Protein AF-A0A1I8IUK4-F1 (afdb_monomer_lite)

InterPro domains:
  IPR024864 Nucleoporin Nup54/Nup57/Nup44 [PTHR13000] (3-295)
  IPR025712 Nucleoporin Nup54, alpha-helical domain [PF13874] (240-295)

pLDDT: mean 78.29, std 21.34, range [24.78, 95.5]

Foldseek 3Di:
DDPDDFDDDDDDDDPDDDDDDDDDDDDDDDDDDDDDDDDPDDDDPVVVVVLLVVCLVCLQPFQVPDPDCVRVVLNVVSLVCLLLQADWGHHPSGIHGGHLLHLNHVQKAKDKDFFQPDAQQVQKKKFKAQAALVPDDQVLVQVLVCVLVVVDPQKGKDWDDWAGLDRRIIITIIWIWGQDPVRDIGTHGLVVVLVSCPPPVNVVSCCVRGVTPDMGRSHGDDPVVLVVDLVDDRRNDDPVNSVVCCVPPPDNVTIDIDMQTHVVSVVSVVVSVVSVVVVVVVVVVVVVVVVVVVVVVVVD

Sequence (300 aa):
FGFGKPAGAAVSSAASFGAGFGAAGKFTLGAFGQTAAAPAGVATSAAASAASSVAFFASLTQPALFPDERDSVLARWNQLQAQWGAGKGFCSQGPVEYQPGNPFCRLKSVCYNALPAAKDEDGLVGLTVTKAATEIAETGVKDALFRLLGNKPNLTPHIEEIRALGEKLCQLVVYIREQLPTGGARRILSTELAAYLSQPMNKQQLSTQLQVTAVQALTRPSRDQLTQYLDRPAAGVPLMVWQQARRENPDPESLLPVPLVGLEQAQARMSAQRAQCQAQQRLLGTLAARCERLRVEQAA

Structure (mmCIF, N/CA/C/O backbone):
data_AF-A0A1I8IUK4-F1
#
_entry.id   AF-A0A1I8IUK4-F1
#
loop_
_atom_site.group_PDB
_atom_site.id
_atom_site.type_symbol
_atom_site.label_atom_id
_atom_site.label_alt_id
_atom_site.label_comp_id
_atom_site.label_asym_id
_atom_site.label_entity_id
_atom_site.label_seq_id
_atom_site.pdbx_PDB_ins_code
_atom_site.Cartn_x
_atom_site.Cartn_y
_atom_site.Cartn_z
_atom_site.occupancy
_atom_site.B_iso_or_equiv
_atom_site.auth_seq_id
_atom_site.auth_comp_id
_atom_site.auth_asym_id
_atom_site.auth_atom_id
_atom_site.pdbx_PDB_model_num
ATOM 1 N N . PHE A 1 1 ? -2.918 -2.139 3.835 1.00 36.66 1 PHE A N 1
ATOM 2 C CA . PHE A 1 1 ? -2.761 -2.721 2.489 1.00 36.66 1 PHE A CA 1
ATOM 3 C C . PHE A 1 1 ? -3.762 -2.070 1.554 1.00 36.66 1 PHE A C 1
ATOM 5 O O . PHE A 1 1 ? -4.941 -2.385 1.627 1.00 36.66 1 PHE A O 1
ATOM 12 N N . GLY A 1 2 ? -3.302 -1.106 0.754 1.00 28.22 2 GLY A N 1
ATOM 13 C CA . GLY A 1 2 ? -4.111 -0.506 -0.302 1.00 28.22 2 GLY A CA 1
ATOM 14 C C . GLY A 1 2 ? -4.208 -1.468 -1.480 1.00 28.22 2 GLY A C 1
ATOM 15 O O . GLY A 1 2 ? -3.173 -1.961 -1.930 1.00 28.22 2 GLY A O 1
ATOM 16 N N . PHE A 1 3 ? -5.414 -1.752 -1.974 1.00 33.66 3 PHE A N 1
ATOM 17 C CA . PHE A 1 3 ? -5.556 -2.401 -3.280 1.00 33.66 3 PHE A CA 1
ATOM 18 C C . PHE A 1 3 ? -4.924 -1.472 -4.323 1.00 33.66 3 PHE A C 1
ATOM 20 O O . PHE A 1 3 ? -5.351 -0.331 -4.499 1.00 33.66 3 PHE A O 1
ATOM 27 N N . GLY A 1 4 ? -3.839 -1.937 -4.942 1.00 30.12 4 GLY A N 1
ATOM 28 C CA . GLY A 1 4 ? -3.063 -1.163 -5.899 1.00 30.12 4 GLY A CA 1
ATOM 29 C C . GLY A 1 4 ? -3.940 -0.684 -7.051 1.00 30.12 4 GLY A C 1
ATOM 30 O O . GLY A 1 4 ? -4.591 -1.478 -7.727 1.00 30.12 4 GLY A O 1
ATOM 31 N N . LYS A 1 5 ? -3.934 0.631 -7.281 1.00 31.41 5 LYS A N 1
ATOM 32 C CA . LYS A 1 5 ? -4.385 1.225 -8.539 1.00 31.41 5 LYS A CA 1
ATOM 33 C C . LYS A 1 5 ? -3.598 0.579 -9.689 1.00 31.41 5 LYS A C 1
ATOM 35 O O . LYS A 1 5 ? -2.368 0.578 -9.619 1.00 31.41 5 LYS A O 1
ATOM 40 N N . PRO A 1 6 ? -4.245 0.093 -10.760 1.00 31.16 6 PRO A N 1
ATOM 41 C CA . PRO A 1 6 ? -3.530 -0.177 -11.995 1.00 31.16 6 PRO A CA 1
ATOM 42 C C . PRO A 1 6 ? -3.035 1.157 -12.566 1.00 31.16 6 PRO A C 1
ATOM 44 O O . PRO A 1 6 ? -3.781 2.138 -12.621 1.00 31.16 6 PRO A O 1
ATOM 47 N N . ALA A 1 7 ? -1.762 1.201 -12.957 1.00 29.42 7 ALA A N 1
ATOM 48 C CA . ALA A 1 7 ? -1.201 2.306 -13.717 1.00 29.42 7 ALA A CA 1
ATOM 49 C C . ALA A 1 7 ? -2.014 2.466 -15.012 1.00 29.42 7 ALA A C 1
ATOM 51 O O . ALA A 1 7 ? -2.076 1.557 -15.840 1.00 29.42 7 ALA A O 1
ATOM 52 N N . GLY A 1 8 ? -2.708 3.597 -15.135 1.00 27.08 8 GLY A N 1
ATOM 53 C CA . GLY A 1 8 ? -3.539 3.911 -16.285 1.00 27.08 8 GLY A CA 1
ATOM 54 C C . GLY A 1 8 ? -2.679 4.261 -17.491 1.00 27.08 8 GLY A C 1
ATOM 55 O O . GLY A 1 8 ? -2.164 5.371 -17.578 1.00 27.08 8 GLY A O 1
ATOM 56 N N . ALA A 1 9 ? -2.586 3.331 -18.437 1.00 26.50 9 ALA A N 1
ATOM 57 C CA . ALA A 1 9 ? -2.525 3.682 -19.846 1.00 26.50 9 ALA A CA 1
ATOM 58 C C . ALA A 1 9 ? -3.939 4.112 -20.264 1.00 26.50 9 ALA A C 1
ATOM 60 O O . ALA A 1 9 ? -4.903 3.365 -20.084 1.00 26.50 9 ALA A O 1
ATOM 61 N N . ALA A 1 10 ? -4.073 5.337 -20.765 1.00 25.92 10 ALA A N 1
ATOM 62 C CA . ALA A 1 10 ? -5.324 5.829 -21.314 1.00 25.92 10 ALA A CA 1
ATOM 63 C C . ALA A 1 10 ? -5.650 5.052 -22.598 1.00 25.92 10 ALA A C 1
ATOM 65 O O . ALA A 1 10 ? -5.000 5.239 -23.623 1.00 25.92 10 ALA A O 1
ATOM 66 N N . VAL A 1 11 ? -6.664 4.189 -22.538 1.00 27.47 11 VAL A N 1
ATOM 67 C CA . VAL A 1 11 ? -7.362 3.693 -23.725 1.00 27.47 11 VAL A CA 1
ATOM 68 C C . VAL A 1 11 ? -8.823 4.079 -23.573 1.00 27.47 11 VAL A C 1
ATOM 70 O O . VAL A 1 11 ? -9.565 3.531 -22.760 1.00 27.47 11 VAL A O 1
ATOM 73 N N . SER A 1 12 ? -9.211 5.082 -24.347 1.00 28.64 12 SER A N 1
ATOM 74 C CA . SER A 1 12 ? -10.578 5.535 -24.536 1.00 28.64 12 SER A CA 1
ATOM 75 C C . SER A 1 12 ? -11.390 4.402 -25.167 1.00 28.64 12 SER A C 1
ATOM 77 O O . SER A 1 12 ? -11.222 4.083 -26.338 1.00 28.64 12 SER A O 1
ATOM 79 N N . SER A 1 13 ? -12.283 3.789 -24.398 1.00 27.09 13 SER A N 1
ATOM 80 C CA . SER A 1 13 ? -13.423 3.041 -24.938 1.00 27.09 13 SER A CA 1
ATOM 81 C C . SER A 1 13 ? -14.593 3.183 -23.970 1.00 27.09 13 SER A C 1
ATOM 83 O O . SER A 1 13 ? -14.830 2.370 -23.082 1.00 27.09 13 SER A O 1
ATOM 85 N N . ALA A 1 14 ? -15.295 4.306 -24.105 1.00 27.08 14 ALA A N 1
ATOM 86 C CA . ALA A 1 14 ? -16.579 4.509 -23.463 1.00 27.08 14 ALA A CA 1
ATOM 87 C C . ALA A 1 14 ? -17.627 3.670 -24.207 1.00 27.08 14 ALA A C 1
ATOM 89 O O . ALA A 1 14 ? -18.103 4.062 -25.267 1.00 27.08 14 ALA A O 1
ATOM 90 N N . ALA A 1 15 ? -17.984 2.521 -23.641 1.00 27.89 15 ALA A N 1
ATOM 91 C CA . ALA A 1 15 ? -19.282 1.902 -23.867 1.00 27.89 15 ALA A CA 1
ATOM 92 C C . ALA A 1 15 ? -20.127 2.179 -22.617 1.00 27.89 15 ALA A C 1
ATOM 94 O O . ALA A 1 15 ? -20.094 1.431 -21.644 1.00 27.89 15 ALA A O 1
ATOM 95 N N . SER A 1 16 ? -20.817 3.321 -22.625 1.00 27.36 16 SER A N 1
ATOM 96 C CA . SER A 1 16 ? -21.858 3.635 -21.647 1.00 27.36 16 SER A CA 1
ATOM 97 C C . SER A 1 16 ? -23.171 3.059 -22.163 1.00 27.36 16 SER A C 1
ATOM 99 O O . SER A 1 16 ? -23.648 3.447 -23.229 1.00 27.36 16 SER A O 1
ATOM 101 N N . PHE A 1 17 ? -23.726 2.101 -21.427 1.00 27.72 17 PHE A N 1
ATOM 102 C CA . PHE A 1 17 ? -25.051 1.544 -21.659 1.00 27.72 17 PHE A CA 1
ATOM 103 C C . PHE A 1 17 ? -26.036 2.221 -20.700 1.00 27.72 17 PHE A C 1
ATOM 105 O O . PHE A 1 17 ? -25.859 2.122 -19.488 1.00 27.72 17 PHE A O 1
ATOM 112 N N . GLY A 1 18 ? -27.080 2.865 -21.235 1.00 27.20 18 GLY A N 1
ATOM 113 C CA . GLY A 1 18 ? -28.318 3.110 -20.487 1.00 27.20 18 GLY A CA 1
ATOM 114 C C . GLY A 1 18 ? -28.930 4.514 -20.574 1.00 27.20 18 GLY A C 1
ATOM 115 O O . GLY A 1 18 ? -28.458 5.436 -19.925 1.00 27.20 18 GLY A O 1
ATOM 116 N N . ALA A 1 19 ? -30.081 4.562 -21.258 1.00 27.86 19 ALA A N 1
ATOM 117 C CA . ALA A 1 19 ? -31.241 5.449 -21.075 1.00 27.86 19 ALA A CA 1
ATOM 118 C C . ALA A 1 19 ? -31.219 6.887 -21.643 1.00 27.86 19 ALA A C 1
ATOM 120 O O . ALA A 1 19 ? -30.479 7.757 -21.200 1.00 27.86 19 ALA A O 1
ATOM 121 N N . GLY A 1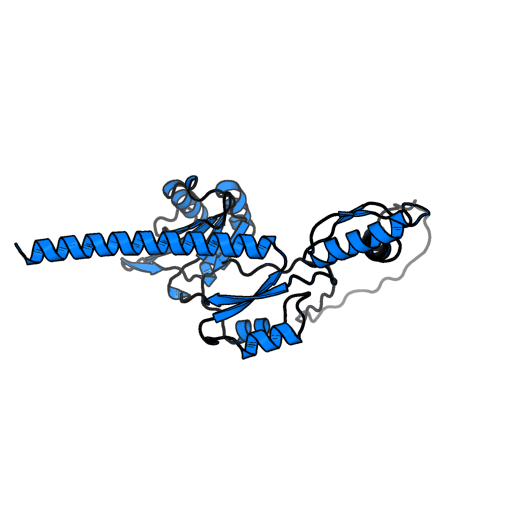 20 ? -32.155 7.152 -22.568 1.00 26.62 20 GLY A N 1
ATOM 122 C CA . GLY A 1 20 ? -32.507 8.503 -23.020 1.00 26.62 20 GLY A CA 1
ATOM 123 C C . GLY A 1 20 ? -33.324 8.540 -24.314 1.00 26.62 20 GLY A C 1
ATOM 124 O O . GLY A 1 20 ? -32.869 9.070 -25.319 1.00 26.62 20 GLY A O 1
ATOM 125 N N . PHE A 1 21 ? -34.509 7.929 -24.307 1.00 24.78 21 PHE A N 1
ATOM 126 C CA . PHE A 1 21 ? -35.502 8.007 -25.381 1.00 24.78 21 PHE A CA 1
ATOM 127 C C . PHE A 1 21 ? -36.177 9.390 -25.405 1.00 24.78 21 PHE A C 1
ATOM 129 O O . PHE A 1 21 ? -36.669 9.842 -24.376 1.00 24.78 21 PHE A O 1
ATOM 136 N N . GLY A 1 22 ? -36.275 9.988 -26.599 1.00 26.73 22 GLY A N 1
ATOM 137 C CA . GLY A 1 22 ? -37.298 10.980 -26.947 1.00 26.73 22 GLY A CA 1
ATOM 138 C C . GLY A 1 22 ? -36.856 12.447 -26.964 1.00 26.73 22 GLY A C 1
ATOM 139 O O . GLY A 1 22 ? -36.660 13.049 -25.919 1.00 26.73 22 GLY A O 1
ATOM 140 N N . ALA A 1 23 ? -36.788 13.038 -28.164 1.00 27.48 23 ALA A N 1
ATOM 141 C CA . ALA A 1 23 ? -37.598 14.199 -28.574 1.00 27.48 23 ALA A CA 1
ATOM 142 C C . ALA A 1 23 ? -36.955 14.961 -29.752 1.00 27.48 23 ALA A C 1
ATOM 144 O O . ALA A 1 23 ? -35.865 15.513 -29.665 1.00 27.48 23 ALA A O 1
ATOM 145 N N . ALA A 1 24 ? -37.702 14.953 -30.855 1.00 27.75 24 ALA A N 1
ATOM 146 C CA . ALA A 1 24 ? -37.679 15.806 -32.038 1.00 27.75 24 ALA A CA 1
ATOM 147 C C . ALA A 1 24 ? -36.919 17.149 -31.975 1.00 27.75 24 ALA A C 1
ATOM 149 O O . ALA A 1 24 ? -37.149 17.961 -31.084 1.00 27.75 24 ALA A O 1
ATOM 150 N N . GLY A 1 25 ? -36.188 17.475 -33.052 1.00 27.75 25 GLY A N 1
ATOM 151 C CA . GLY A 1 25 ? -35.927 18.881 -33.373 1.00 27.75 25 GLY A CA 1
ATOM 152 C C . GLY A 1 25 ? -34.776 19.190 -34.329 1.00 27.75 25 GLY A C 1
ATOM 153 O O . GLY A 1 25 ? -33.714 19.593 -33.886 1.00 27.75 25 GLY A O 1
ATOM 154 N N . LYS A 1 26 ? -35.079 19.151 -35.632 1.00 28.28 26 LYS A N 1
ATOM 155 C CA . LYS A 1 26 ? -34.542 20.019 -36.704 1.00 28.28 26 LYS A CA 1
ATOM 156 C C . LYS A 1 26 ? -33.079 19.849 -37.152 1.00 28.28 26 LYS A C 1
ATOM 158 O O . LYS A 1 26 ? -32.131 20.406 -36.616 1.00 28.28 26 LYS A O 1
ATOM 163 N N . PHE A 1 27 ? -32.994 19.172 -38.293 1.00 28.81 27 PHE A N 1
ATOM 164 C CA . PHE A 1 27 ? -31.975 19.272 -39.330 1.00 28.81 27 PHE A CA 1
ATOM 165 C C . PHE A 1 27 ? -31.983 20.678 -39.963 1.00 28.81 27 PHE A C 1
ATOM 167 O O . PHE A 1 27 ? -33.023 21.105 -40.466 1.00 28.81 27 PHE A O 1
ATOM 174 N N . THR A 1 28 ? -30.835 21.363 -39.980 1.00 26.52 28 THR A N 1
ATOM 175 C CA . THR A 1 28 ? -30.600 22.551 -40.819 1.00 26.52 28 THR A CA 1
ATOM 176 C C . THR A 1 28 ? -29.278 22.388 -41.566 1.00 26.52 28 THR A C 1
ATOM 178 O O . THR A 1 28 ? -28.208 22.328 -40.967 1.00 26.52 28 THR A O 1
ATOM 181 N N . LEU A 1 29 ? -29.400 22.316 -42.889 1.00 30.55 29 LEU A N 1
ATOM 182 C CA . LEU A 1 29 ? -28.357 22.310 -43.909 1.00 30.55 29 LEU A CA 1
ATOM 183 C C . LEU A 1 29 ? -28.227 23.740 -44.476 1.00 30.55 29 LEU A C 1
ATOM 185 O O . LEU A 1 29 ? -29.231 24.300 -44.909 1.00 30.55 29 LEU A O 1
ATOM 189 N N . GLY A 1 30 ? -27.019 24.316 -44.507 1.00 29.88 30 GLY A N 1
ATOM 190 C CA . GLY A 1 30 ? -26.717 25.587 -45.195 1.00 29.88 30 GLY A CA 1
ATOM 191 C C . GLY A 1 30 ? -25.254 26.020 -45.007 1.00 29.88 30 GLY A C 1
ATOM 192 O O . GLY A 1 30 ? -24.833 26.235 -43.879 1.00 29.88 30 GLY A O 1
ATOM 193 N N . ALA A 1 31 ? -24.438 25.937 -46.069 1.00 27.80 31 ALA A N 1
ATOM 194 C CA . ALA A 1 31 ? -23.878 27.062 -46.857 1.00 27.80 31 ALA A CA 1
ATOM 195 C C . ALA A 1 31 ? -22.579 27.656 -46.253 1.00 27.80 31 ALA A C 1
ATOM 197 O O . ALA A 1 31 ? -22.583 28.201 -45.161 1.00 27.80 31 ALA A O 1
ATOM 198 N N . PHE A 1 32 ? -21.400 27.329 -46.798 1.00 27.28 32 PHE A N 1
ATOM 199 C CA . PHE A 1 32 ? -20.664 27.982 -47.906 1.00 27.28 32 PHE A CA 1
ATOM 200 C C . PHE A 1 32 ? -20.156 29.401 -47.590 1.00 27.28 32 PHE A C 1
ATOM 202 O O . PHE A 1 32 ? -20.910 30.365 -47.631 1.00 27.28 32 PHE A O 1
ATOM 209 N N . GLY A 1 33 ? -18.834 29.496 -47.387 1.00 30.59 33 GLY A N 1
ATOM 210 C CA . GLY A 1 33 ? -18.040 30.711 -47.578 1.00 30.59 33 GLY A CA 1
ATOM 211 C C . GLY A 1 33 ? -17.732 31.525 -46.322 1.00 30.59 33 GLY A C 1
ATOM 212 O O . GLY A 1 33 ? -18.485 32.428 -45.993 1.00 30.59 33 GLY A O 1
ATOM 213 N N . GLN A 1 34 ? -16.570 31.286 -45.700 1.00 30.98 34 GLN A N 1
ATOM 214 C CA . GLN A 1 34 ? -15.652 32.358 -45.280 1.00 30.98 34 GLN A CA 1
ATOM 215 C C . GLN A 1 34 ? -14.320 31.800 -44.761 1.00 30.98 34 GLN A C 1
ATOM 217 O O . GLN A 1 34 ? -14.255 30.876 -43.955 1.00 30.98 34 GLN A O 1
ATOM 222 N N . THR A 1 35 ? -13.248 32.390 -45.275 1.00 34.97 35 THR A N 1
ATOM 223 C CA . THR A 1 35 ? -11.848 32.228 -44.890 1.00 34.97 35 THR A CA 1
ATOM 224 C C . THR A 1 35 ? -11.594 32.786 -43.491 1.00 34.97 35 THR A C 1
ATOM 226 O O . THR A 1 35 ? -11.746 33.987 -43.278 1.00 34.97 35 THR A O 1
ATOM 229 N N . ALA A 1 36 ? -11.132 31.941 -42.568 1.00 30.30 36 ALA A N 1
ATOM 230 C CA . ALA A 1 36 ? -10.525 32.362 -41.310 1.00 30.30 36 ALA A CA 1
ATOM 231 C C . ALA A 1 36 ? -9.403 31.389 -40.917 1.00 30.30 36 ALA A C 1
ATOM 233 O O . ALA A 1 36 ? -9.507 30.178 -41.107 1.00 30.30 36 ALA A O 1
ATOM 234 N N . ALA A 1 37 ? -8.308 31.968 -40.434 1.00 31.98 37 ALA A N 1
ATOM 235 C CA . ALA A 1 37 ? -7.032 31.335 -40.147 1.00 31.98 37 ALA A CA 1
ATOM 236 C C . ALA A 1 37 ? -7.135 30.110 -39.220 1.00 31.98 37 ALA A C 1
ATOM 238 O O . ALA A 1 37 ? -7.882 30.100 -38.243 1.00 31.98 37 ALA A O 1
ATOM 239 N N . ALA A 1 38 ? -6.329 29.094 -39.526 1.00 30.34 38 ALA A N 1
ATOM 240 C CA . ALA A 1 38 ? -6.201 27.873 -38.747 1.00 30.34 38 ALA A CA 1
ATOM 241 C C . ALA A 1 38 ? -5.554 28.138 -37.373 1.00 30.34 38 ALA A C 1
ATOM 243 O O . ALA A 1 38 ? -4.430 28.643 -37.325 1.00 30.34 38 ALA A O 1
ATOM 244 N N . PRO A 1 39 ? -6.170 27.716 -36.255 1.00 32.28 39 PRO A N 1
ATOM 245 C CA . PRO A 1 39 ? -5.427 27.408 -35.050 1.00 32.28 39 PRO A CA 1
ATOM 246 C C . PRO A 1 39 ? -4.838 26.001 -35.210 1.00 32.28 39 PRO A C 1
ATOM 248 O O . PRO A 1 39 ? -5.532 24.987 -35.131 1.00 32.28 39 PRO A O 1
ATOM 251 N N . ALA A 1 40 ? -3.534 25.945 -35.469 1.00 38.78 40 ALA A N 1
ATOM 252 C CA . ALA A 1 40 ? -2.744 24.738 -35.298 1.00 38.78 40 ALA A CA 1
ATOM 253 C C . ALA A 1 40 ? -2.694 24.393 -33.804 1.00 38.78 40 ALA A C 1
ATOM 255 O O . ALA A 1 40 ? -2.213 25.193 -33.004 1.00 38.78 40 ALA A O 1
ATOM 256 N N . GLY A 1 41 ? -3.167 23.206 -33.422 1.00 37.16 41 GLY A N 1
ATOM 257 C CA . GLY A 1 41 ? -2.938 22.739 -32.058 1.00 37.16 41 GLY A CA 1
ATOM 258 C C . GLY A 1 41 ? -3.837 21.631 -31.543 1.00 37.16 41 GLY A C 1
ATOM 259 O O . GLY A 1 41 ? -4.305 21.760 -30.426 1.00 37.16 41 GLY A O 1
ATOM 260 N N . VAL A 1 42 ? -4.065 20.537 -32.281 1.00 35.75 42 VAL A N 1
ATOM 261 C CA . VAL A 1 42 ? -4.581 19.292 -31.668 1.00 35.75 42 VAL A CA 1
ATOM 262 C C . VAL A 1 42 ? -4.094 18.057 -32.446 1.00 35.75 42 VAL A C 1
ATOM 264 O O . VAL A 1 42 ? -4.881 17.363 -33.075 1.00 35.75 42 VAL A O 1
ATOM 267 N N . ALA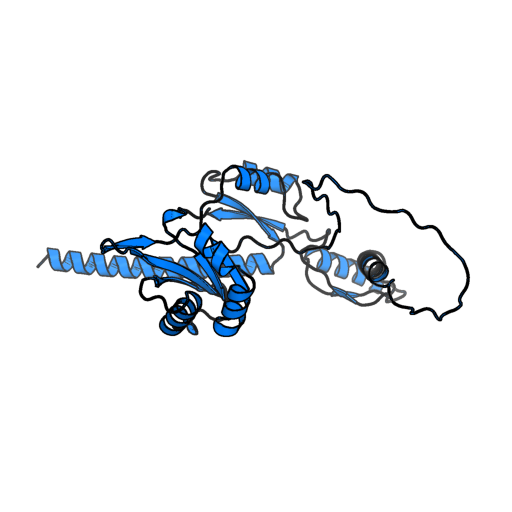 A 1 43 ? -2.786 17.780 -32.456 1.00 37.88 43 ALA A N 1
ATOM 268 C CA . ALA A 1 43 ? -2.258 16.514 -32.991 1.00 37.88 43 ALA A CA 1
ATOM 269 C C . ALA A 1 43 ? -0.829 16.210 -32.498 1.00 37.88 43 ALA A C 1
ATOM 271 O O . ALA A 1 43 ? 0.092 16.108 -33.299 1.00 37.88 43 ALA A O 1
ATOM 272 N N . THR A 1 44 ? -0.594 16.082 -31.188 1.00 38.72 44 THR A N 1
ATOM 273 C CA . THR A 1 44 ? 0.752 15.714 -30.678 1.00 38.72 44 THR A CA 1
ATOM 274 C C . THR A 1 44 ? 0.784 14.636 -29.594 1.00 38.72 44 THR A C 1
ATOM 276 O O . THR A 1 44 ? 1.866 14.167 -29.255 1.00 38.72 44 THR A O 1
ATOM 279 N N . SER A 1 45 ? -0.347 14.138 -29.086 1.00 44.12 45 SER A N 1
ATOM 280 C CA . SER A 1 45 ? -0.321 13.121 -28.016 1.00 44.12 45 SER A CA 1
ATOM 281 C C . SER A 1 45 ? -0.123 11.678 -28.508 1.00 44.12 45 SER A C 1
ATOM 283 O O . SER A 1 45 ? 0.451 10.864 -27.787 1.00 44.12 45 SER A O 1
ATOM 285 N N . ALA A 1 46 ? -0.524 11.341 -29.740 1.00 43.34 46 ALA A N 1
ATOM 286 C CA . ALA A 1 46 ? -0.361 9.981 -30.273 1.00 43.34 46 ALA A CA 1
ATOM 287 C C . ALA A 1 46 ? 1.072 9.695 -30.768 1.00 43.34 46 ALA A C 1
ATOM 289 O O . ALA A 1 46 ? 1.593 8.603 -30.551 1.00 43.34 46 ALA A O 1
ATOM 290 N N . ALA A 1 47 ? 1.750 10.684 -31.360 1.00 46.88 47 ALA A N 1
ATOM 291 C CA . ALA A 1 47 ? 3.105 10.518 -31.893 1.00 46.88 47 ALA A CA 1
ATOM 292 C C . ALA A 1 47 ? 4.166 10.322 -30.790 1.00 46.88 47 ALA A C 1
ATOM 294 O O . ALA A 1 47 ? 5.104 9.548 -30.970 1.00 46.88 47 ALA A O 1
ATOM 295 N N . ALA A 1 48 ? 3.991 10.956 -29.624 1.00 51.44 48 ALA A N 1
ATOM 296 C CA . ALA A 1 48 ? 4.935 10.857 -28.509 1.00 51.44 48 ALA A CA 1
ATOM 297 C C . ALA A 1 48 ? 4.981 9.451 -27.872 1.00 51.44 48 ALA A C 1
ATOM 299 O O . ALA A 1 48 ? 6.054 8.980 -27.503 1.00 51.44 48 ALA A O 1
ATOM 300 N N . SER A 1 49 ? 3.839 8.754 -27.791 1.00 57.03 49 SER A N 1
ATOM 301 C CA . SER A 1 49 ? 3.757 7.393 -27.223 1.00 57.03 49 SER A CA 1
ATOM 302 C C . SER A 1 49 ? 4.294 6.305 -28.167 1.00 57.03 49 SER A C 1
ATOM 304 O O . SER A 1 49 ? 4.892 5.314 -27.732 1.00 57.03 49 SER A O 1
ATOM 306 N N . ALA A 1 50 ? 4.139 6.504 -29.478 1.00 58.59 50 ALA A N 1
ATOM 307 C CA . ALA A 1 50 ? 4.760 5.650 -30.484 1.00 58.59 50 ALA A CA 1
ATOM 308 C C . ALA A 1 50 ? 6.285 5.851 -30.510 1.00 58.59 50 ALA A C 1
ATOM 310 O O . ALA A 1 50 ? 7.030 4.872 -30.477 1.00 58.59 50 ALA A O 1
ATOM 311 N N . ALA A 1 51 ? 6.754 7.103 -30.469 1.00 61.00 51 ALA A N 1
ATOM 312 C CA . ALA A 1 51 ? 8.180 7.433 -30.431 1.00 61.00 51 ALA A CA 1
ATOM 313 C C . ALA A 1 51 ? 8.885 6.870 -29.183 1.00 61.00 51 ALA A C 1
ATOM 315 O O . ALA A 1 51 ? 9.978 6.317 -29.301 1.0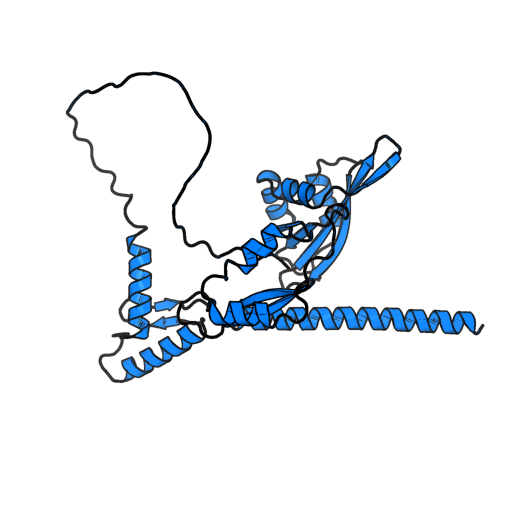0 61.00 51 ALA A O 1
ATOM 316 N N . SER A 1 52 ? 8.243 6.913 -28.005 1.00 69.81 52 SER A N 1
ATOM 317 C CA . SER A 1 52 ? 8.798 6.301 -26.789 1.00 69.81 52 SER A CA 1
ATOM 318 C C . SER A 1 52 ? 8.905 4.776 -26.892 1.00 69.81 52 SER A C 1
ATOM 320 O O . SER A 1 52 ? 9.848 4.186 -26.369 1.00 69.81 52 SER A O 1
ATOM 322 N N . SER A 1 53 ? 7.967 4.129 -27.592 1.00 79.06 53 SER A N 1
ATOM 323 C CA . SER A 1 53 ? 7.994 2.679 -27.816 1.00 79.06 53 SER A CA 1
ATOM 324 C C . SER A 1 53 ? 9.109 2.285 -28.789 1.00 79.06 53 SER A C 1
ATOM 326 O O . SER A 1 53 ? 9.832 1.323 -28.542 1.00 79.06 53 SER A O 1
ATOM 328 N N . VAL A 1 54 ? 9.303 3.057 -29.862 1.00 84.38 54 VAL A N 1
ATOM 329 C CA . VAL A 1 54 ? 10.386 2.834 -30.834 1.00 84.38 54 VAL A CA 1
ATOM 330 C C . VAL A 1 54 ? 11.756 3.022 -30.184 1.00 84.38 54 VAL A C 1
ATOM 332 O O . VAL A 1 54 ? 12.614 2.159 -30.348 1.00 84.38 54 VAL A O 1
ATOM 335 N N . ALA A 1 55 ? 11.949 4.082 -29.393 1.00 85.44 55 ALA A N 1
ATOM 336 C CA . ALA A 1 55 ? 13.191 4.299 -28.651 1.00 85.44 55 ALA A CA 1
ATOM 337 C C . ALA A 1 55 ? 13.476 3.154 -27.661 1.00 85.44 55 ALA A C 1
ATOM 339 O O . ALA A 1 55 ? 14.615 2.703 -27.558 1.00 85.44 55 ALA A O 1
ATOM 340 N N . PHE A 1 56 ? 12.442 2.630 -26.992 1.00 87.19 56 PHE A N 1
ATOM 341 C CA . PHE A 1 56 ? 12.562 1.486 -26.085 1.00 87.19 56 PHE A CA 1
ATOM 342 C C . PHE A 1 56 ? 13.000 0.199 -26.786 1.00 87.19 56 PHE A C 1
ATOM 344 O O . PHE A 1 56 ? 13.861 -0.509 -26.276 1.00 87.19 56 PHE A O 1
ATOM 351 N N . PHE A 1 57 ? 12.445 -0.127 -27.954 1.00 88.50 57 PHE A N 1
ATOM 352 C CA . PHE A 1 57 ? 12.912 -1.303 -28.693 1.00 88.50 57 PHE A CA 1
ATOM 353 C C . PHE A 1 57 ? 14.302 -1.071 -29.297 1.00 88.50 57 PHE A C 1
ATOM 355 O O . PHE A 1 57 ? 15.154 -1.954 -29.201 1.00 88.50 57 PHE A O 1
ATOM 362 N N . ALA A 1 58 ? 14.570 0.128 -29.825 1.00 89.06 58 ALA A N 1
ATOM 363 C CA . ALA A 1 58 ? 15.873 0.493 -30.373 1.00 89.06 58 ALA A CA 1
ATOM 364 C C . ALA A 1 58 ? 16.990 0.392 -29.323 1.00 89.06 58 ALA A C 1
ATOM 366 O O . ALA A 1 58 ? 18.039 -0.180 -29.608 1.00 89.06 58 ALA A O 1
ATOM 367 N N . SER A 1 59 ? 16.762 0.838 -28.083 1.00 91.06 59 SER A N 1
ATOM 368 C CA . SER A 1 59 ? 17.758 0.715 -27.010 1.00 91.06 59 SER A CA 1
ATOM 369 C C . SER A 1 59 ? 18.100 -0.734 -26.657 1.00 91.06 59 SER A C 1
ATOM 371 O O . SER A 1 59 ? 19.181 -0.988 -26.126 1.00 91.06 59 SER A O 1
ATOM 373 N N . LEU A 1 60 ? 17.219 -1.692 -26.952 1.00 90.81 60 LEU A N 1
ATOM 374 C CA . LEU A 1 60 ? 17.422 -3.110 -26.654 1.00 90.81 60 LEU A CA 1
ATOM 375 C C . LEU A 1 60 ? 18.054 -3.885 -27.810 1.00 90.81 60 LEU A C 1
ATOM 377 O O . LEU A 1 60 ? 18.767 -4.858 -27.557 1.00 90.81 60 LEU A O 1
ATOM 381 N N . THR A 1 61 ? 17.777 -3.496 -29.056 1.00 89.56 61 THR A N 1
ATOM 382 C CA . THR A 1 61 ? 18.229 -4.230 -30.247 1.00 89.56 61 THR A CA 1
ATOM 383 C C . THR A 1 61 ? 19.409 -3.567 -30.941 1.00 89.56 61 THR A C 1
ATOM 385 O O . THR A 1 61 ? 20.336 -4.264 -31.342 1.00 89.56 61 THR A O 1
ATOM 388 N N . GLN A 1 62 ? 19.384 -2.242 -31.091 1.00 89.25 62 GLN A N 1
ATOM 389 C CA . GLN A 1 62 ? 20.397 -1.486 -31.821 1.00 89.25 62 GLN A CA 1
ATOM 390 C C . GLN A 1 62 ? 20.472 -0.043 -31.289 1.00 89.25 62 GLN A C 1
ATOM 392 O O . GLN A 1 62 ? 19.826 0.853 -31.838 1.00 89.25 62 GLN A O 1
ATOM 397 N N . PRO A 1 63 ? 21.243 0.190 -30.209 1.00 87.81 63 PRO A N 1
ATOM 398 C CA . PRO A 1 63 ? 21.406 1.511 -29.615 1.00 87.81 63 PRO A CA 1
ATOM 399 C C . PRO A 1 63 ? 21.886 2.568 -30.617 1.00 87.81 63 PRO A C 1
ATOM 401 O O . PRO A 1 63 ? 21.451 3.711 -30.526 1.00 87.81 63 PRO A O 1
ATOM 404 N N . ALA A 1 64 ? 22.727 2.195 -31.585 1.00 89.31 64 ALA A N 1
ATOM 405 C CA . ALA A 1 64 ? 23.351 3.059 -32.587 1.00 89.31 64 ALA A CA 1
ATOM 406 C C . ALA A 1 64 ? 24.044 4.294 -31.980 1.00 89.31 64 ALA A C 1
ATOM 408 O O . ALA A 1 64 ? 24.002 5.379 -32.561 1.00 89.31 64 ALA A O 1
ATOM 409 N N . LEU A 1 65 ? 24.636 4.148 -30.789 1.00 87.94 65 LEU A N 1
ATOM 410 C CA . LEU A 1 65 ? 25.300 5.235 -30.064 1.00 87.94 65 LEU A CA 1
ATOM 411 C C . LEU A 1 65 ? 26.790 5.303 -30.418 1.00 87.94 65 LEU A C 1
ATOM 413 O O . LEU A 1 65 ? 27.352 6.388 -30.561 1.00 87.94 65 LEU A O 1
ATOM 417 N N . PHE A 1 66 ? 27.407 4.135 -30.597 1.00 87.81 66 PHE A N 1
ATOM 418 C CA . PHE A 1 66 ? 28.774 3.974 -31.072 1.00 87.81 66 PHE A CA 1
ATOM 419 C C . PHE A 1 66 ? 28.784 3.081 -32.322 1.00 87.81 66 PHE A C 1
ATOM 421 O O . PHE A 1 66 ? 28.123 2.047 -32.332 1.00 87.81 66 PHE A O 1
ATOM 428 N N . PRO A 1 67 ? 29.538 3.417 -33.381 1.00 84.62 67 PRO A N 1
ATOM 429 C CA . PRO A 1 67 ? 29.649 2.578 -34.577 1.00 84.62 67 PRO A CA 1
ATOM 430 C C . PRO A 1 67 ? 30.668 1.433 -34.396 1.00 84.62 67 PRO A C 1
ATOM 432 O O . PRO A 1 67 ? 31.399 1.100 -35.325 1.00 84.62 67 PRO A O 1
ATOM 435 N N . ASP A 1 68 ? 30.772 0.862 -33.194 1.00 91.00 68 ASP A N 1
ATOM 436 C CA . ASP A 1 68 ? 31.728 -0.196 -32.849 1.00 91.00 68 ASP A CA 1
ATOM 437 C C . ASP A 1 68 ? 31.127 -1.228 -31.875 1.00 91.00 68 ASP A C 1
ATOM 439 O O . ASP A 1 68 ? 29.942 -1.199 -31.542 1.00 91.00 68 ASP A O 1
ATOM 443 N N . GLU A 1 69 ? 31.943 -2.174 -31.405 1.00 91.38 69 GLU A N 1
ATOM 444 C CA . GLU A 1 69 ? 31.505 -3.272 -30.534 1.00 91.38 69 GLU A CA 1
ATOM 445 C C . GLU A 1 69 ? 30.881 -2.811 -29.207 1.00 91.38 69 GLU A C 1
ATOM 447 O O . GLU A 1 69 ? 30.107 -3.565 -28.602 1.00 91.38 69 GLU A O 1
ATOM 452 N N . ARG A 1 70 ? 31.153 -1.577 -28.752 1.00 90.56 70 ARG A N 1
ATOM 453 C CA . ARG A 1 70 ? 30.586 -1.038 -27.504 1.00 90.56 70 ARG A CA 1
ATOM 454 C C . ARG A 1 70 ? 29.071 -0.959 -27.568 1.00 90.56 70 ARG A C 1
ATOM 456 O O . ARG A 1 70 ? 28.416 -1.117 -26.542 1.00 90.56 70 ARG A O 1
ATOM 463 N N . ASP A 1 71 ? 28.515 -0.789 -28.759 1.00 90.50 71 ASP A N 1
ATOM 464 C CA . ASP A 1 71 ? 27.075 -0.744 -28.982 1.00 90.50 71 ASP A CA 1
ATOM 465 C C . ASP A 1 71 ? 26.408 -2.099 -28.695 1.00 90.50 71 ASP A C 1
ATOM 467 O O . ASP A 1 71 ? 25.314 -2.160 -28.133 1.00 90.50 71 ASP A O 1
ATOM 471 N N . SER A 1 72 ? 27.109 -3.203 -28.976 1.00 88.75 72 SER A N 1
ATOM 472 C CA . SER A 1 72 ? 26.640 -4.556 -28.650 1.00 88.75 72 SER A CA 1
ATOM 473 C C . SER A 1 72 ? 26.662 -4.830 -27.141 1.00 88.75 72 SER A C 1
ATOM 475 O O . SER A 1 72 ? 25.739 -5.443 -26.595 1.00 88.75 72 SER A O 1
ATOM 477 N N . VAL A 1 73 ? 27.686 -4.327 -26.441 1.00 92.56 73 VAL A N 1
ATOM 478 C CA . VAL A 1 73 ? 27.790 -4.403 -24.977 1.00 92.56 73 VAL A CA 1
ATOM 479 C C . VAL A 1 73 ? 26.712 -3.534 -24.333 1.00 92.56 73 VAL A C 1
ATOM 481 O O . VAL A 1 73 ? 26.028 -3.983 -23.412 1.00 92.56 73 VAL A O 1
ATOM 484 N N . LEU A 1 74 ? 26.498 -2.328 -24.862 1.00 92.19 74 LEU A N 1
ATOM 485 C CA . LEU A 1 74 ? 25.457 -1.410 -24.418 1.00 92.19 74 LEU A CA 1
ATOM 486 C C . LEU A 1 74 ? 24.062 -2.011 -24.613 1.00 92.19 74 LEU A C 1
ATOM 488 O O . LEU A 1 74 ? 23.250 -1.942 -23.696 1.00 92.19 74 LEU A O 1
ATOM 492 N N . ALA A 1 75 ? 23.794 -2.665 -25.747 1.00 91.88 75 ALA A N 1
ATOM 493 C CA . ALA A 1 75 ? 22.531 -3.361 -25.988 1.00 91.88 75 ALA A CA 1
ATOM 494 C C . ALA A 1 75 ? 22.281 -4.460 -24.942 1.00 91.88 75 ALA A C 1
ATOM 496 O O . ALA A 1 75 ? 21.199 -4.528 -24.360 1.00 91.88 75 ALA A O 1
ATOM 497 N N . ARG A 1 76 ? 23.292 -5.283 -24.625 1.00 92.50 76 ARG A N 1
ATOM 498 C CA . ARG A 1 76 ? 23.184 -6.316 -23.575 1.00 92.50 76 ARG A CA 1
ATOM 499 C C . ARG A 1 76 ? 22.969 -5.711 -22.188 1.00 92.50 76 ARG A C 1
ATOM 501 O O . ARG A 1 76 ? 22.153 -6.217 -21.420 1.00 92.50 76 ARG A O 1
ATOM 508 N N . TRP A 1 77 ? 23.657 -4.617 -21.872 1.00 92.62 77 TRP A N 1
ATOM 509 C CA . TRP A 1 77 ? 23.468 -3.892 -20.616 1.00 92.62 77 TRP A CA 1
ATOM 510 C C . TRP A 1 77 ? 22.058 -3.296 -20.505 1.00 92.62 77 TRP A C 1
ATOM 512 O O . TRP A 1 77 ? 21.391 -3.437 -19.481 1.00 92.62 77 TRP A O 1
ATOM 522 N N . ASN A 1 78 ? 21.562 -2.700 -21.587 1.00 93.38 78 ASN A N 1
ATOM 523 C CA . ASN A 1 78 ? 20.204 -2.184 -21.706 1.00 93.38 78 ASN A CA 1
ATOM 524 C C . ASN A 1 78 ? 19.159 -3.299 -21.534 1.00 93.38 78 ASN A C 1
ATOM 526 O O . ASN A 1 78 ? 18.194 -3.120 -20.793 1.00 93.38 78 ASN A O 1
ATOM 530 N N . GLN A 1 79 ? 19.370 -4.467 -22.152 1.00 91.88 79 GLN A N 1
ATOM 531 C CA . GLN A 1 79 ? 18.518 -5.649 -21.977 1.00 91.88 79 GLN A CA 1
ATOM 532 C C . GLN A 1 79 ? 18.482 -6.123 -20.527 1.00 91.88 79 GLN A C 1
ATOM 534 O O . GLN A 1 79 ? 17.417 -6.460 -20.015 1.00 91.88 79 GLN A O 1
ATOM 539 N N . LEU A 1 80 ? 19.628 -6.131 -19.856 1.00 91.31 80 LEU A N 1
ATOM 540 C CA . LEU A 1 80 ? 19.740 -6.541 -18.464 1.00 91.31 80 LEU A CA 1
ATOM 541 C C . LEU A 1 80 ? 18.998 -5.563 -17.535 1.00 91.31 80 LEU A C 1
ATOM 543 O O . LEU A 1 80 ? 18.195 -6.000 -16.708 1.00 91.31 80 LEU A O 1
ATOM 547 N N . GLN A 1 81 ? 19.147 -4.251 -17.742 1.00 89.38 81 GLN A N 1
ATOM 548 C CA . GLN A 1 81 ? 18.364 -3.240 -17.019 1.00 89.38 81 GLN A CA 1
ATOM 549 C C . GLN A 1 81 ? 16.851 -3.369 -17.289 1.00 89.38 81 GLN A C 1
ATOM 551 O O . GLN A 1 81 ? 16.037 -3.299 -16.365 1.00 89.38 81 GLN A O 1
ATOM 556 N N . ALA A 1 82 ? 16.448 -3.639 -18.535 1.00 88.31 82 ALA A N 1
ATOM 557 C CA . ALA A 1 82 ? 15.047 -3.889 -18.870 1.00 88.31 82 ALA A CA 1
ATOM 558 C C . ALA A 1 82 ? 14.502 -5.160 -18.193 1.00 88.31 82 ALA A C 1
ATOM 560 O O . ALA A 1 82 ? 13.373 -5.150 -17.698 1.00 88.31 82 ALA A O 1
ATOM 561 N N . GLN A 1 83 ? 15.303 -6.226 -18.086 1.00 88.00 83 GLN A N 1
ATOM 562 C CA . GLN A 1 83 ? 14.934 -7.444 -17.356 1.00 88.00 83 GLN A CA 1
ATOM 563 C C . GLN A 1 83 ? 14.766 -7.209 -15.852 1.00 88.00 83 GLN A C 1
ATOM 565 O O . GLN A 1 83 ? 13.872 -7.805 -15.241 1.00 88.00 83 GLN A O 1
ATOM 570 N N . TRP A 1 84 ? 15.570 -6.325 -15.259 1.00 83.38 84 TRP A N 1
ATOM 571 C CA . TRP A 1 84 ? 15.395 -5.878 -13.874 1.00 83.38 84 TRP A CA 1
ATOM 572 C C . TRP A 1 84 ? 14.184 -4.964 -13.691 1.00 83.38 84 TRP A C 1
ATOM 574 O O . TRP A 1 84 ? 13.618 -4.906 -12.601 1.00 83.38 84 TRP A O 1
ATOM 584 N N . GLY A 1 85 ? 13.747 -4.298 -14.760 1.00 83.44 85 GLY A N 1
ATOM 585 C CA . GLY A 1 85 ? 12.634 -3.358 -14.709 1.00 83.44 85 GLY A CA 1
ATOM 586 C C . GLY A 1 85 ? 12.997 -2.028 -14.061 1.00 83.44 85 GLY A C 1
ATOM 587 O O . GLY A 1 85 ? 12.108 -1.328 -13.595 1.00 83.44 85 GLY A O 1
ATOM 588 N N . ALA A 1 86 ? 14.283 -1.689 -14.004 1.00 84.94 86 ALA A N 1
ATOM 589 C CA . ALA A 1 86 ? 14.761 -0.436 -13.445 1.00 84.94 86 ALA A CA 1
ATOM 590 C C . ALA A 1 86 ? 16.036 0.001 -14.166 1.00 84.94 86 ALA A C 1
ATOM 592 O O . ALA A 1 86 ? 16.889 -0.827 -14.490 1.00 84.94 86 ALA A O 1
ATOM 593 N N . GLY A 1 87 ? 16.170 1.308 -14.376 1.00 86.31 87 GLY A N 1
ATOM 594 C CA . GLY A 1 87 ? 17.373 1.916 -14.929 1.00 86.31 87 GLY A CA 1
ATOM 595 C C . GLY A 1 87 ? 17.107 2.748 -16.177 1.00 86.31 87 GLY A C 1
ATOM 596 O O . GLY A 1 87 ? 15.962 3.057 -16.511 1.00 86.31 87 GLY A O 1
ATOM 597 N N . LYS A 1 88 ? 18.187 3.142 -16.850 1.00 89.38 88 LYS A N 1
ATOM 598 C CA . LYS A 1 88 ? 18.151 3.988 -18.042 1.00 89.38 88 LYS A CA 1
ATOM 599 C C . LYS A 1 88 ? 18.929 3.320 -19.166 1.00 89.38 88 LYS A C 1
ATOM 601 O O . LYS A 1 88 ? 20.123 3.046 -19.041 1.00 89.38 88 LYS A O 1
ATOM 606 N N . GLY A 1 89 ? 18.224 3.051 -20.254 1.00 88.69 89 GLY A N 1
ATOM 607 C CA . GLY A 1 89 ? 18.797 2.653 -21.523 1.00 88.69 89 GLY A CA 1
ATOM 608 C C . GLY A 1 89 ? 19.236 3.865 -22.323 1.00 88.69 89 GLY A C 1
ATOM 609 O O . GLY A 1 89 ? 18.616 4.922 -22.252 1.00 88.69 89 GLY A O 1
ATOM 610 N N . PHE A 1 90 ? 20.290 3.705 -23.108 1.00 88.50 90 PHE A N 1
ATOM 611 C CA . PHE A 1 90 ? 20.761 4.746 -24.017 1.00 88.50 90 PHE A CA 1
ATOM 612 C C . PHE A 1 90 ? 20.709 4.237 -25.451 1.00 88.50 90 PHE A C 1
ATOM 614 O O . PHE A 1 90 ? 21.092 3.096 -25.712 1.00 88.50 90 PHE A O 1
ATOM 621 N N . CYS A 1 91 ? 20.223 5.082 -26.356 1.00 90.06 91 CYS A N 1
ATOM 622 C CA . CYS A 1 91 ? 20.241 4.872 -27.798 1.00 90.06 91 CYS A CA 1
ATOM 623 C C . CYS A 1 91 ? 20.358 6.221 -28.523 1.00 90.06 91 CYS A C 1
ATOM 625 O O . CYS A 1 91 ? 20.249 7.279 -27.902 1.00 90.06 91 CYS A O 1
ATOM 627 N N . SER A 1 92 ? 20.549 6.190 -29.839 1.00 88.19 92 SER A N 1
ATOM 628 C CA . SER A 1 92 ? 20.639 7.361 -30.718 1.00 88.19 92 SER A CA 1
ATOM 629 C C . SER A 1 92 ? 19.395 8.251 -30.672 1.00 88.19 92 SER A C 1
ATOM 631 O O . SER A 1 92 ? 19.490 9.452 -30.897 1.00 88.19 92 SER A O 1
ATOM 633 N N . GLN A 1 93 ? 18.240 7.677 -30.322 1.00 83.56 93 GLN A N 1
ATOM 634 C CA . GLN A 1 93 ? 16.970 8.389 -30.146 1.00 83.56 93 GLN A CA 1
ATOM 635 C C . GLN A 1 93 ? 16.844 9.069 -28.769 1.00 83.56 93 GLN A C 1
ATOM 637 O O . GLN A 1 93 ? 15.836 9.715 -28.489 1.00 83.56 93 GLN A O 1
ATOM 642 N N . GLY A 1 94 ? 17.855 8.933 -27.904 1.00 85.00 94 GLY A N 1
ATOM 643 C CA . GLY A 1 94 ? 17.899 9.509 -26.563 1.00 85.00 94 GLY A CA 1
ATOM 644 C C . GLY A 1 94 ? 17.829 8.470 -25.433 1.00 85.00 94 GLY A C 1
ATOM 645 O O . GLY A 1 94 ? 17.812 7.257 -25.674 1.00 85.00 94 GLY A O 1
ATOM 646 N N . PRO A 1 95 ? 17.840 8.934 -24.170 1.00 87.06 95 PRO A N 1
ATOM 647 C CA . PRO A 1 95 ? 17.727 8.068 -23.004 1.00 87.06 95 PRO A CA 1
ATOM 648 C C . PRO A 1 95 ? 16.296 7.537 -22.835 1.00 87.06 95 PRO A C 1
ATOM 650 O O . PRO A 1 95 ? 15.322 8.278 -22.947 1.00 87.06 95 PRO A O 1
ATOM 653 N N . VAL A 1 96 ? 16.182 6.256 -22.496 1.00 88.69 96 VAL A N 1
ATOM 654 C CA . VAL A 1 96 ? 14.926 5.541 -22.245 1.00 88.69 96 VAL A CA 1
ATOM 655 C C . VAL A 1 96 ? 14.907 5.072 -20.799 1.00 88.69 96 VAL A C 1
ATOM 657 O O . VAL A 1 96 ? 15.842 4.421 -20.347 1.00 88.69 96 VAL A O 1
ATOM 660 N N . GLU A 1 97 ? 13.840 5.358 -20.063 1.00 88.88 97 GLU A N 1
ATOM 661 C CA . GLU A 1 97 ? 13.682 4.868 -18.694 1.00 88.88 97 GLU A CA 1
ATOM 662 C C . GLU A 1 97 ? 12.968 3.511 -18.670 1.00 88.88 97 GLU A C 1
ATOM 664 O O . GLU A 1 97 ? 11.904 3.331 -19.266 1.00 88.88 97 GLU A O 1
ATOM 669 N N . TYR A 1 98 ? 13.554 2.542 -17.969 1.00 87.88 98 TYR A N 1
ATOM 670 C CA . TYR A 1 98 ? 12.972 1.220 -17.786 1.00 87.88 98 TYR A CA 1
ATOM 671 C C . TYR A 1 98 ? 12.158 1.176 -16.503 1.00 87.88 98 TYR A C 1
ATOM 673 O O . TYR A 1 98 ? 12.681 1.412 -15.417 1.00 87.88 98 TYR A O 1
ATOM 681 N N . GLN A 1 99 ? 10.881 0.818 -16.637 1.00 83.12 99 GLN A N 1
ATOM 682 C CA . GLN A 1 99 ? 9.977 0.644 -15.505 1.00 83.12 99 GLN A CA 1
ATOM 683 C C . GLN A 1 99 ? 9.665 -0.834 -15.235 1.00 83.12 99 GLN A C 1
ATOM 685 O O . GLN A 1 99 ? 9.732 -1.649 -16.164 1.00 83.12 99 GLN A O 1
ATOM 690 N N . PRO A 1 100 ? 9.242 -1.199 -14.008 1.00 76.62 100 PRO A N 1
ATOM 691 C CA . PRO A 1 100 ? 8.923 -2.587 -13.661 1.00 76.62 100 PRO A CA 1
ATOM 692 C C . PRO A 1 100 ? 7.732 -3.144 -14.457 1.00 76.62 100 PRO A C 1
ATOM 694 O O . PRO A 1 100 ? 7.610 -4.351 -14.656 1.00 76.62 100 PRO A O 1
ATOM 697 N N . GLY A 1 101 ? 6.872 -2.257 -14.970 1.00 77.12 101 GLY A N 1
ATOM 698 C CA . GLY A 1 101 ? 5.763 -2.599 -15.862 1.00 77.12 101 GLY A CA 1
ATOM 699 C C . GLY A 1 101 ? 6.174 -2.953 -17.294 1.00 77.12 101 GLY A C 1
ATOM 700 O O . GLY A 1 101 ? 5.302 -3.265 -18.104 1.00 77.12 101 GLY A O 1
ATOM 701 N N . ASN A 1 102 ? 7.466 -2.903 -17.637 1.00 82.94 102 ASN A N 1
ATOM 702 C CA . ASN A 1 102 ? 7.896 -3.198 -18.998 1.00 82.94 102 ASN A CA 1
ATOM 703 C C . ASN A 1 102 ? 7.695 -4.695 -19.359 1.00 82.94 102 ASN A C 1
ATOM 705 O O . ASN A 1 102 ? 7.729 -5.568 -18.476 1.00 82.94 102 ASN A O 1
ATOM 709 N N . PRO A 1 103 ? 7.510 -5.022 -20.653 1.00 80.19 103 PRO A N 1
ATOM 710 C CA . PRO A 1 103 ? 7.246 -6.395 -21.094 1.00 80.19 103 PRO A CA 1
ATOM 711 C C . PRO A 1 103 ? 8.384 -7.383 -20.809 1.00 80.19 103 PRO A C 1
ATOM 713 O O . PRO A 1 103 ? 8.133 -8.566 -20.595 1.00 80.19 103 PRO A O 1
ATOM 716 N N . PHE A 1 104 ? 9.627 -6.903 -20.784 1.00 84.06 104 PHE A N 1
ATOM 717 C CA . PHE A 1 104 ? 10.833 -7.709 -20.596 1.00 84.06 104 PHE A CA 1
ATOM 718 C C . PHE A 1 104 ? 11.220 -7.912 -19.129 1.00 84.06 104 PHE A C 1
ATOM 720 O O . PHE A 1 104 ? 12.094 -8.735 -18.858 1.00 84.06 104 PHE A O 1
ATOM 727 N N . CYS A 1 105 ? 10.576 -7.220 -18.182 1.00 84.12 105 CYS A N 1
ATOM 728 C CA . CYS A 1 105 ? 10.862 -7.372 -16.762 1.00 84.12 105 CYS A CA 1
ATOM 729 C C . CYS A 1 105 ? 10.555 -8.809 -16.322 1.00 84.12 105 CYS A C 1
ATOM 731 O O . CYS A 1 105 ? 9.409 -9.273 -16.408 1.00 84.12 105 CYS A O 1
ATOM 733 N N . ARG A 1 106 ? 11.598 -9.504 -15.857 1.00 83.56 106 ARG A N 1
ATOM 734 C CA . ARG A 1 106 ? 11.550 -10.905 -15.413 1.00 83.56 106 ARG A CA 1
ATOM 735 C C . ARG A 1 106 ? 11.406 -11.040 -13.908 1.00 83.56 106 ARG A C 1
ATOM 737 O O . ARG A 1 106 ? 10.988 -12.095 -13.442 1.00 83.56 106 ARG A O 1
ATOM 744 N N . LEU A 1 107 ? 11.728 -9.994 -13.149 1.00 82.62 107 LEU A N 1
ATOM 745 C CA . LEU A 1 107 ? 11.586 -10.005 -11.700 1.00 82.62 107 LEU A CA 1
ATOM 746 C C . LEU A 1 107 ? 10.121 -9.786 -11.308 1.00 82.62 107 LEU A C 1
ATOM 748 O O . LEU A 1 107 ? 9.713 -8.712 -10.867 1.00 82.62 107 LEU A O 1
ATOM 752 N N . LYS A 1 108 ? 9.326 -10.827 -11.530 1.00 83.50 108 LYS A N 1
ATOM 753 C CA . LYS A 1 108 ? 7.910 -10.898 -11.199 1.00 83.50 108 LYS A CA 1
ATOM 754 C C . LYS A 1 108 ? 7.697 -12.165 -10.397 1.00 83.50 108 LYS A C 1
ATOM 756 O O . LYS A 1 108 ? 7.979 -13.260 -10.875 1.00 83.50 108 LYS A O 1
ATOM 761 N N . SER A 1 109 ? 7.206 -12.011 -9.184 1.00 83.88 109 SER A N 1
ATOM 762 C CA . SER A 1 109 ? 6.811 -13.118 -8.328 1.00 83.88 109 SER A CA 1
ATOM 763 C C . SER A 1 109 ? 5.363 -12.940 -7.900 1.00 83.88 109 SER A C 1
ATOM 765 O O . SER A 1 109 ? 4.746 -11.897 -8.121 1.00 83.88 109 SER A O 1
ATOM 767 N N . VAL A 1 110 ? 4.791 -13.986 -7.320 1.00 88.62 110 VAL A N 1
ATOM 768 C CA . VAL A 1 110 ? 3.483 -13.917 -6.676 1.00 88.62 110 VAL A CA 1
ATOM 769 C C . VAL A 1 110 ? 3.693 -14.190 -5.201 1.00 88.62 110 VAL A C 1
ATOM 771 O O . VAL A 1 110 ? 4.509 -15.025 -4.814 1.00 88.62 110 VAL A O 1
ATOM 774 N N . CYS A 1 111 ? 2.997 -13.440 -4.365 1.00 88.62 111 CYS A N 1
ATOM 775 C CA . CYS A 1 111 ? 3.031 -13.594 -2.924 1.00 88.62 111 CYS A CA 1
ATOM 776 C C . CYS A 1 111 ? 1.607 -13.580 -2.382 1.00 88.62 111 CYS A C 1
ATOM 778 O O . CYS A 1 111 ? 0.710 -13.044 -3.018 1.00 88.62 111 CYS A O 1
ATOM 780 N N . TYR A 1 112 ? 1.402 -14.099 -1.180 1.00 90.88 112 TYR A N 1
ATOM 781 C CA . TYR A 1 112 ? 0.065 -14.215 -0.607 1.00 90.88 112 TYR A CA 1
ATOM 782 C C . TYR A 1 112 ? -0.187 -13.133 0.442 1.00 90.88 112 TYR A C 1
ATOM 784 O O . TYR A 1 112 ? 0.640 -12.919 1.333 1.00 90.88 112 TYR A O 1
ATOM 792 N N . ASN A 1 113 ? -1.308 -12.425 0.327 1.00 88.25 113 ASN A N 1
ATOM 793 C CA . ASN A 1 113 ? -1.768 -11.452 1.317 1.00 88.25 113 ASN A CA 1
ATOM 794 C C . ASN A 1 113 ? -3.028 -11.969 2.000 1.00 88.25 113 ASN A C 1
ATOM 796 O O . ASN A 1 113 ? -3.929 -12.453 1.325 1.00 88.25 113 ASN A O 1
ATOM 800 N N . ALA A 1 114 ? -3.121 -11.788 3.315 1.00 87.19 114 ALA A N 1
ATOM 801 C CA . ALA A 1 114 ? -4.351 -12.076 4.035 1.00 87.19 114 ALA A CA 1
ATOM 802 C C . ALA A 1 114 ? -5.470 -11.111 3.624 1.00 87.19 114 ALA A C 1
ATOM 804 O O . ALA A 1 114 ? -5.261 -9.896 3.512 1.00 87.19 114 ALA A O 1
ATOM 805 N N . LEU A 1 115 ? -6.658 -11.665 3.414 1.00 85.25 115 LEU A N 1
ATOM 806 C CA . LEU A 1 115 ? -7.883 -10.916 3.205 1.00 85.25 115 LEU A CA 1
ATOM 807 C C . LEU A 1 115 ? -8.234 -10.137 4.480 1.00 85.25 115 LEU A C 1
ATOM 809 O O . LEU A 1 115 ? -8.039 -10.650 5.586 1.00 85.25 115 LEU A O 1
ATOM 813 N N . PRO A 1 116 ? -8.784 -8.915 4.358 1.00 82.44 116 PRO A N 1
ATOM 814 C CA . PRO A 1 116 ? -9.363 -8.225 5.501 1.00 82.44 116 PRO A CA 1
ATOM 815 C C . PRO A 1 116 ? -10.410 -9.117 6.182 1.00 82.44 116 PRO A C 1
ATOM 817 O O . PRO A 1 116 ? -11.274 -9.694 5.518 1.00 82.44 116 PRO A O 1
ATOM 820 N N . ALA A 1 117 ? -10.309 -9.244 7.504 1.00 79.31 117 ALA A N 1
ATOM 821 C CA . ALA A 1 117 ? -11.248 -10.026 8.310 1.00 79.31 117 ALA A CA 1
ATOM 822 C C . ALA A 1 117 ? -12.459 -9.203 8.781 1.00 79.31 117 ALA A C 1
ATOM 824 O O . ALA A 1 117 ? -13.449 -9.781 9.223 1.00 79.31 117 ALA A O 1
ATOM 825 N N . ALA A 1 118 ? -12.379 -7.873 8.695 1.00 84.81 118 ALA A N 1
ATOM 826 C CA . ALA A 1 118 ? -13.408 -6.986 9.212 1.00 84.81 118 ALA A CA 1
ATOM 827 C C . ALA A 1 118 ? -14.669 -6.990 8.339 1.00 84.81 118 ALA A C 1
ATOM 829 O O . ALA A 1 118 ? -14.619 -7.072 7.101 1.00 84.81 118 ALA A O 1
ATOM 830 N N . LYS A 1 119 ? -15.809 -6.902 9.021 1.00 86.19 119 LYS A N 1
ATOM 831 C CA . LYS A 1 119 ? -17.136 -6.765 8.423 1.00 86.19 119 LYS A CA 1
ATOM 832 C C . LYS A 1 119 ? -17.433 -5.290 8.171 1.00 86.19 119 LYS A C 1
ATOM 834 O O . LYS A 1 119 ? -16.805 -4.405 8.742 1.00 86.19 119 LYS A O 1
ATOM 839 N N . ASP A 1 120 ? -18.435 -5.023 7.341 1.00 87.62 120 ASP A N 1
ATOM 840 C CA . ASP A 1 120 ? -18.883 -3.649 7.072 1.00 87.62 120 ASP A CA 1
ATOM 841 C C . ASP A 1 120 ? -19.433 -2.953 8.330 1.00 87.62 120 ASP A C 1
ATOM 843 O O . ASP A 1 120 ? -19.255 -1.750 8.507 1.00 87.62 120 ASP A O 1
ATOM 847 N N . GLU A 1 121 ? -20.005 -3.734 9.251 1.00 87.88 121 GLU A N 1
ATOM 848 C CA . GLU A 1 121 ? -20.523 -3.281 10.550 1.00 87.88 121 GLU A CA 1
ATOM 849 C C . GLU A 1 121 ? -19.431 -2.787 11.511 1.00 87.88 121 GLU A C 1
ATOM 851 O O . GLU A 1 121 ? -19.709 -1.981 12.401 1.00 87.88 121 GLU A O 1
ATOM 856 N N . ASP A 1 122 ? -18.180 -3.226 11.328 1.00 87.88 122 ASP A N 1
ATOM 857 C CA . ASP A 1 122 ? -17.073 -2.801 12.189 1.00 87.88 122 ASP A CA 1
ATOM 858 C C . ASP A 1 122 ? -16.705 -1.326 11.953 1.00 87.88 122 ASP A C 1
ATOM 860 O O . ASP A 1 122 ? -16.079 -0.700 12.818 1.00 87.88 122 ASP A O 1
ATOM 864 N N . GLY A 1 123 ? -17.107 -0.764 10.805 1.00 88.50 123 GLY A N 1
ATOM 865 C CA . GLY A 1 123 ? -16.959 0.652 10.465 1.00 88.50 123 GLY A CA 1
ATOM 866 C C . GLY A 1 123 ? -15.524 1.105 10.204 1.00 88.50 123 GLY A C 1
ATOM 867 O O . GLY A 1 123 ? -15.238 2.302 10.205 1.00 88.50 123 GLY A O 1
ATOM 868 N N . LEU A 1 124 ? -14.602 0.160 10.007 1.00 92.38 124 LEU A N 1
ATOM 869 C CA . LEU A 1 124 ? -13.181 0.419 9.809 1.00 92.38 124 LEU A CA 1
ATOM 870 C C . LEU A 1 124 ? -12.891 0.938 8.395 1.00 92.38 124 LEU A C 1
ATOM 872 O O . LEU A 1 124 ? -13.199 0.287 7.388 1.00 92.38 124 LEU A O 1
ATOM 876 N N . VAL A 1 125 ? -12.227 2.089 8.326 1.00 93.19 125 VAL A N 1
ATOM 877 C CA . VAL A 1 125 ? -11.751 2.722 7.093 1.00 93.19 125 VAL A CA 1
ATOM 878 C C . VAL A 1 125 ? -10.262 3.025 7.215 1.00 93.19 125 VAL A C 1
ATOM 880 O O . VAL A 1 125 ? -9.791 3.556 8.217 1.00 93.19 125 VAL A O 1
ATOM 883 N N . GLY A 1 126 ? -9.508 2.678 6.176 1.00 92.75 126 GLY A N 1
ATOM 884 C CA . GLY A 1 126 ? -8.084 2.946 6.058 1.00 92.75 126 GLY A CA 1
ATOM 885 C C . GLY A 1 126 ? -7.816 4.238 5.291 1.00 92.75 126 GLY A C 1
ATOM 886 O O . GLY A 1 126 ? -8.207 4.365 4.130 1.00 92.75 126 GLY A O 1
ATOM 887 N N . LEU A 1 127 ? -7.085 5.163 5.907 1.00 92.75 127 LEU A N 1
ATOM 888 C CA . LEU A 1 127 ? -6.574 6.385 5.288 1.00 92.75 127 LEU A CA 1
ATOM 889 C C . LEU A 1 127 ? -5.066 6.244 5.084 1.00 92.75 127 LEU A C 1
ATOM 891 O O . LEU A 1 127 ? -4.328 6.020 6.038 1.00 92.75 127 LEU A O 1
ATOM 895 N N . THR A 1 128 ? -4.595 6.366 3.846 1.00 91.69 128 THR A N 1
ATOM 896 C CA . THR A 1 128 ? -3.154 6.377 3.544 1.00 91.69 128 THR A CA 1
ATOM 897 C C . THR A 1 128 ? -2.655 7.810 3.567 1.00 91.69 128 THR A C 1
ATOM 899 O O . THR A 1 128 ? -3.145 8.626 2.788 1.00 91.69 128 THR A O 1
ATOM 902 N N . VAL A 1 129 ? -1.693 8.103 4.437 1.00 91.50 129 VAL A N 1
ATOM 903 C CA . VAL A 1 129 ? -1.154 9.442 4.686 1.00 91.50 129 VAL A CA 1
ATOM 904 C C . VAL A 1 129 ? 0.325 9.486 4.317 1.00 91.50 129 VAL A C 1
ATOM 906 O O . VAL A 1 129 ? 1.104 8.624 4.729 1.00 91.50 129 VAL A O 1
ATOM 909 N N . THR A 1 130 ? 0.730 10.514 3.574 1.00 90.69 130 THR A N 1
ATOM 910 C CA . THR A 1 130 ? 2.137 10.800 3.237 1.00 90.69 130 THR A CA 1
ATOM 911 C C . THR A 1 130 ? 2.856 11.550 4.364 1.00 90.69 130 THR A C 1
ATOM 913 O O . THR A 1 130 ? 3.385 12.638 4.158 1.00 90.69 130 THR A O 1
ATOM 916 N N . LYS A 1 131 ? 2.846 10.970 5.569 1.00 87.88 131 LYS A N 1
ATOM 917 C CA . LYS A 1 131 ? 3.637 11.397 6.735 1.00 87.88 131 LYS A CA 1
ATOM 918 C C . LYS A 1 131 ? 4.214 10.182 7.450 1.00 87.88 131 LYS A C 1
ATOM 920 O O . LYS A 1 131 ? 3.700 9.068 7.300 1.00 87.88 131 LYS A O 1
ATOM 925 N N . ALA A 1 132 ? 5.262 10.392 8.239 1.00 85.44 132 ALA A N 1
ATOM 926 C CA . ALA A 1 132 ? 5.771 9.352 9.125 1.00 85.44 132 ALA A CA 1
ATOM 927 C C . ALA A 1 132 ? 4.759 9.069 10.248 1.00 85.44 132 ALA A C 1
ATOM 929 O O . ALA A 1 132 ? 4.103 9.982 10.748 1.00 85.44 132 ALA A O 1
ATOM 930 N N . ALA A 1 133 ? 4.655 7.814 10.692 1.00 83.44 133 ALA A N 1
ATOM 931 C CA . ALA A 1 133 ? 3.724 7.440 11.764 1.00 83.44 133 ALA A CA 1
ATOM 932 C C . ALA A 1 133 ? 3.997 8.191 13.086 1.00 83.44 133 ALA A C 1
ATOM 934 O O . ALA A 1 133 ? 3.068 8.462 13.838 1.00 83.44 133 ALA A O 1
ATOM 935 N N . THR A 1 134 ? 5.255 8.563 13.349 1.00 84.62 134 THR A N 1
ATOM 936 C CA . THR A 1 134 ? 5.683 9.324 14.537 1.00 84.62 134 THR A CA 1
ATOM 937 C C . THR A 1 134 ? 5.251 10.788 14.522 1.00 84.62 134 THR A C 1
ATOM 939 O O . THR A 1 134 ? 5.201 11.416 15.572 1.00 84.62 134 THR A O 1
ATOM 942 N N . GLU A 1 135 ? 4.952 11.345 13.349 1.00 86.56 135 GLU A N 1
ATOM 943 C CA . GLU A 1 135 ? 4.549 12.749 13.188 1.00 86.56 135 GLU A CA 1
ATOM 944 C C . GLU A 1 135 ? 3.036 12.941 13.340 1.00 86.56 135 GLU A C 1
ATOM 946 O O . GLU A 1 135 ? 2.538 14.070 13.334 1.00 86.56 135 GLU A O 1
ATOM 951 N N . ILE A 1 136 ? 2.279 11.847 13.444 1.00 86.62 136 ILE A N 1
ATOM 952 C CA . ILE A 1 136 ? 0.826 11.905 13.529 1.00 86.62 136 ILE A CA 1
ATOM 953 C C . ILE A 1 136 ? 0.394 12.056 14.981 1.00 86.62 136 ILE A C 1
ATOM 955 O O . ILE A 1 136 ? 0.433 11.115 15.769 1.00 86.62 136 ILE A O 1
ATOM 959 N N . ALA A 1 137 ? -0.098 13.249 15.304 1.00 88.69 137 ALA A N 1
ATOM 960 C CA . ALA A 1 137 ? -0.816 13.495 16.543 1.00 88.69 137 ALA A CA 1
ATOM 961 C C . ALA A 1 137 ? -2.269 13.007 16.421 1.00 88.69 137 ALA A C 1
ATOM 963 O O . ALA A 1 137 ? -3.037 13.511 15.597 1.00 88.69 137 ALA A O 1
ATOM 964 N N . GLU A 1 138 ? -2.667 12.059 17.273 1.00 87.75 138 GLU A N 1
ATOM 965 C CA . GLU A 1 138 ? -4.030 11.512 17.278 1.00 87.75 138 GLU A CA 1
ATOM 966 C C . GLU A 1 138 ? -5.115 12.579 17.451 1.00 87.75 138 GLU A C 1
ATOM 968 O O . GLU A 1 138 ? -6.163 12.503 16.813 1.00 87.75 138 GLU A O 1
ATOM 973 N N . THR A 1 139 ? -4.877 13.565 18.319 1.00 88.88 139 THR A N 1
ATOM 974 C CA . THR A 1 139 ? -5.823 14.655 18.594 1.00 88.88 139 THR A CA 1
ATOM 975 C C . THR A 1 139 ? -6.088 15.478 17.339 1.00 88.88 139 THR A C 1
ATOM 977 O O . THR A 1 139 ? -7.240 15.649 16.956 1.00 88.88 139 THR A O 1
ATOM 980 N N . GLY A 1 140 ? -5.035 15.869 16.616 1.00 88.19 140 GLY A N 1
ATOM 981 C CA . GLY A 1 140 ? -5.162 16.629 15.371 1.00 88.19 140 GLY A CA 1
ATOM 982 C C . GLY A 1 140 ? -5.919 15.875 14.273 1.00 88.19 140 GLY A C 1
ATOM 983 O O . GLY A 1 140 ? -6.697 16.479 13.535 1.00 88.19 140 GLY A O 1
ATOM 984 N N . VAL A 1 141 ? -5.748 14.551 14.185 1.00 90.00 141 VAL A N 1
ATOM 985 C CA . VAL A 1 141 ? -6.511 13.711 13.246 1.00 90.00 141 VAL A CA 1
ATOM 986 C C . VAL A 1 141 ? -7.987 13.645 13.638 1.00 90.00 141 VAL A C 1
ATOM 988 O O . VAL A 1 141 ? -8.851 13.816 12.776 1.00 90.00 141 VAL A O 1
ATOM 991 N N . LYS A 1 142 ? -8.287 13.424 14.925 1.00 91.12 142 LYS A N 1
ATOM 992 C CA . LYS A 1 142 ? -9.666 13.384 15.440 1.00 91.12 142 LYS A CA 1
ATOM 993 C C . LYS A 1 142 ? -10.373 14.723 15.208 1.00 91.12 142 LYS A C 1
ATOM 995 O O . LYS A 1 142 ? -11.492 14.721 14.706 1.00 91.12 142 LYS A O 1
ATOM 1000 N N . ASP A 1 143 ? -9.699 15.844 15.454 1.00 91.06 143 ASP A N 1
ATOM 1001 C CA . ASP A 1 143 ? -10.247 17.189 15.239 1.00 91.06 143 ASP A CA 1
ATOM 1002 C C . ASP A 1 143 ? -10.514 17.483 13.757 1.00 91.06 143 ASP A C 1
ATOM 1004 O O . ASP A 1 143 ? -11.559 18.032 13.401 1.00 91.06 143 ASP A O 1
ATOM 1008 N N . ALA A 1 144 ? -9.590 17.102 12.869 1.00 90.12 144 ALA A N 1
ATOM 1009 C CA . ALA A 1 144 ? -9.767 17.266 11.427 1.00 90.12 144 ALA A CA 1
ATOM 1010 C C . ALA A 1 144 ? -10.952 16.437 10.905 1.00 90.12 144 ALA A C 1
ATOM 1012 O O . ALA A 1 144 ? -11.780 16.945 10.147 1.00 90.12 144 ALA A O 1
ATOM 1013 N N . LEU A 1 145 ? -11.080 15.183 11.354 1.00 91.31 145 LEU A N 1
ATOM 1014 C CA . LEU A 1 145 ? -12.219 14.331 11.009 1.00 91.31 145 LEU A CA 1
ATOM 1015 C C . LEU A 1 145 ? -13.530 14.870 11.590 1.00 91.31 145 LEU A C 1
ATOM 1017 O O . LEU A 1 145 ? -14.539 14.889 10.893 1.00 91.31 145 LEU A O 1
ATOM 1021 N N . PHE A 1 146 ? -13.527 15.365 12.827 1.00 92.00 146 PHE A N 1
ATOM 1022 C CA . PHE A 1 146 ? -14.712 15.956 13.450 1.00 92.00 146 PHE A CA 1
ATOM 1023 C C . PHE A 1 146 ? -15.217 17.185 12.676 1.00 92.00 146 PHE A C 1
ATOM 1025 O O . PHE A 1 146 ? -16.416 17.309 12.410 1.00 92.00 146 PHE A O 1
ATOM 1032 N N . ARG A 1 147 ? -14.296 18.044 12.218 1.00 90.75 147 ARG A N 1
ATOM 1033 C CA . ARG A 1 147 ? -14.614 19.181 11.339 1.00 90.75 147 ARG A CA 1
ATOM 1034 C C . ARG A 1 147 ? -15.191 18.736 9.999 1.00 90.75 147 ARG A C 1
ATOM 1036 O O . ARG A 1 147 ? -16.191 19.296 9.558 1.00 90.75 147 ARG A O 1
ATOM 1043 N N . LEU A 1 148 ? -14.610 17.707 9.383 1.00 90.06 148 LEU A N 1
ATOM 1044 C CA . LEU A 1 148 ? -15.075 17.143 8.110 1.00 90.06 148 LEU A CA 1
ATOM 1045 C C . LEU A 1 148 ? -16.487 16.534 8.200 1.00 90.06 148 LEU A C 1
ATOM 1047 O O . LEU A 1 148 ? -17.242 16.525 7.228 1.00 90.06 148 LEU A O 1
ATOM 1051 N N . LEU A 1 149 ? -16.861 16.037 9.378 1.00 89.44 149 LEU A N 1
ATOM 1052 C CA . LEU A 1 149 ? -18.191 15.492 9.666 1.00 89.44 149 LEU A CA 1
ATOM 1053 C C . LEU A 1 149 ? -19.223 16.581 10.017 1.00 89.44 149 LEU A C 1
ATOM 1055 O O . LEU A 1 149 ? -20.367 16.271 10.358 1.00 89.44 149 LEU A O 1
ATOM 1059 N N . GLY A 1 150 ? -18.836 17.857 9.918 1.00 87.81 150 GLY A N 1
ATOM 1060 C CA . GLY A 1 150 ? -19.710 19.008 10.131 1.00 87.81 150 GLY A CA 1
ATOM 1061 C C . GLY A 1 150 ? -19.826 19.455 11.588 1.00 87.81 150 GLY A C 1
ATOM 1062 O O . GLY A 1 150 ? -20.829 20.072 11.933 1.00 87.81 150 GLY A O 1
ATOM 1063 N N . ASN A 1 151 ? -18.839 19.144 12.442 1.00 90.19 151 ASN A N 1
ATOM 1064 C CA . ASN A 1 151 ? -18.830 19.476 13.878 1.00 90.19 151 ASN A CA 1
ATOM 1065 C C . ASN A 1 151 ? -20.066 18.963 14.638 1.00 90.19 151 ASN A C 1
ATOM 1067 O O . ASN A 1 151 ? -20.545 19.580 15.590 1.00 90.19 151 ASN A O 1
ATOM 1071 N N . LYS A 1 152 ? -20.610 17.836 14.183 1.00 88.31 152 LYS A N 1
ATOM 1072 C CA . LYS A 1 152 ? -21.815 17.227 14.730 1.00 88.31 152 LYS A CA 1
ATOM 1073 C C . LYS A 1 152 ? -21.475 16.465 16.018 1.00 88.31 152 LYS A C 1
ATOM 1075 O O . LYS A 1 152 ? -20.767 15.464 15.933 1.00 88.31 152 LYS A O 1
ATOM 1080 N N . PRO A 1 153 ? -21.987 16.864 17.199 1.00 85.69 153 PRO A N 1
ATOM 1081 C CA . PRO A 1 153 ? -21.610 16.240 18.471 1.00 85.69 153 PRO A CA 1
ATOM 1082 C C . PRO A 1 153 ? -22.087 14.787 18.600 1.00 85.69 153 PRO A C 1
ATOM 1084 O O . PRO A 1 153 ? -21.557 14.035 19.412 1.00 85.69 153 PRO A O 1
ATOM 1087 N N . ASN A 1 154 ? -23.061 14.366 17.788 1.00 90.00 154 ASN A N 1
ATOM 1088 C CA . ASN A 1 154 ? -23.496 12.976 17.715 1.00 90.00 154 ASN A CA 1
ATOM 1089 C C . ASN A 1 154 ? -22.501 12.069 16.974 1.00 90.00 154 ASN A C 1
ATOM 1091 O O . ASN A 1 154 ? -22.678 10.859 17.032 1.00 90.00 154 ASN A O 1
ATOM 1095 N N . LEU A 1 155 ? -21.478 12.607 16.296 1.00 91.75 155 LEU A N 1
ATOM 1096 C CA . LEU A 1 155 ? -20.466 11.837 15.572 1.00 91.75 155 LEU A CA 1
ATOM 1097 C C . LEU A 1 155 ? -19.096 11.989 16.234 1.00 91.75 155 LEU A C 1
ATOM 1099 O O . LEU A 1 155 ? -18.493 13.059 16.197 1.00 91.75 155 LEU A O 1
ATOM 1103 N N . THR A 1 156 ? -18.567 10.902 16.792 1.00 91.81 156 THR A N 1
ATOM 1104 C CA . THR A 1 156 ? -17.246 10.897 17.433 1.00 91.81 156 THR A CA 1
ATOM 1105 C C . THR A 1 156 ? -16.257 10.042 16.633 1.00 91.81 156 THR A C 1
ATOM 1107 O O . THR A 1 156 ? -16.450 8.823 16.531 1.00 91.81 156 THR A O 1
ATOM 1110 N N . PRO A 1 157 ? -15.199 10.640 16.049 1.00 93.00 157 PRO A N 1
ATOM 1111 C CA . PRO A 1 157 ? -14.169 9.898 15.334 1.00 93.00 157 PRO A CA 1
ATOM 1112 C C . PRO A 1 157 ? -13.213 9.200 16.308 1.00 93.00 157 PRO A C 1
ATOM 1114 O O . PRO A 1 157 ? -12.753 9.784 17.290 1.00 93.00 157 PRO A O 1
ATOM 1117 N N . HIS A 1 158 ? -12.871 7.954 16.001 1.00 92.88 158 HIS A N 1
ATOM 1118 C CA . HIS A 1 158 ? -11.918 7.142 16.748 1.00 92.88 158 HIS A CA 1
ATOM 1119 C C . HIS A 1 158 ? -10.822 6.613 15.821 1.00 92.88 158 HIS A C 1
ATOM 1121 O O . HIS A 1 158 ? -11.052 6.357 14.638 1.00 92.88 158 HIS A O 1
ATOM 1127 N N . ILE A 1 159 ? -9.624 6.453 16.382 1.00 93.12 159 ILE A N 1
ATOM 1128 C CA . ILE A 1 159 ? -8.465 5.871 15.704 1.00 93.12 159 ILE A CA 1
ATOM 1129 C C . ILE A 1 159 ? -8.236 4.510 16.348 1.00 93.12 159 ILE A C 1
ATOM 1131 O O . ILE A 1 159 ? -8.042 4.438 17.558 1.00 93.12 159 ILE A O 1
ATOM 1135 N N . GLU A 1 160 ? -8.306 3.458 15.543 1.00 90.50 160 GLU A N 1
ATOM 1136 C CA . GLU A 1 160 ? -8.084 2.078 15.978 1.00 90.50 160 GLU A CA 1
ATOM 1137 C C . GLU A 1 160 ? -6.592 1.735 15.924 1.00 90.50 160 GLU A C 1
ATOM 1139 O O . GLU A 1 160 ? -6.032 1.172 16.859 1.00 90.50 160 GLU A O 1
ATOM 1144 N N . GLU A 1 161 ? -5.927 2.090 14.821 1.00 86.88 161 GLU A N 1
ATOM 1145 C CA . GLU A 1 161 ? -4.531 1.727 14.588 1.00 86.88 161 GLU A CA 1
ATOM 1146 C C . GLU A 1 161 ? -3.822 2.787 13.737 1.00 86.88 161 GLU A C 1
ATOM 1148 O O . GLU A 1 161 ? -4.367 3.284 12.748 1.00 86.88 161 GLU A O 1
ATOM 1153 N N . ILE A 1 162 ? -2.569 3.090 14.084 1.00 88.12 162 ILE A N 1
ATOM 1154 C CA . ILE A 1 162 ? -1.637 3.842 13.241 1.00 88.12 162 ILE A CA 1
ATOM 1155 C C . ILE A 1 162 ? -0.540 2.878 12.798 1.00 88.12 162 ILE A C 1
ATOM 1157 O O . ILE A 1 162 ? 0.294 2.451 13.596 1.00 88.12 162 ILE A O 1
ATOM 1161 N N . ARG A 1 163 ? -0.529 2.534 11.510 1.00 84.56 163 ARG A N 1
ATOM 1162 C CA . ARG A 1 163 ? 0.416 1.575 10.936 1.00 84.56 163 ARG A CA 1
ATOM 1163 C C . ARG A 1 163 ? 1.445 2.278 10.063 1.00 84.56 163 ARG A C 1
ATOM 1165 O O . ARG A 1 163 ? 1.091 2.913 9.075 1.00 84.56 163 ARG A O 1
ATOM 1172 N N . ALA A 1 164 ? 2.730 2.121 10.365 1.00 82.44 164 ALA A N 1
ATOM 1173 C CA . ALA A 1 164 ? 3.795 2.578 9.474 1.00 82.44 164 ALA A CA 1
ATOM 1174 C C . ALA A 1 164 ? 3.846 1.703 8.205 1.00 82.44 164 ALA A C 1
ATOM 1176 O O . ALA A 1 164 ? 3.895 0.477 8.299 1.00 82.44 164 ALA A O 1
ATOM 1177 N N . LEU A 1 165 ? 3.827 2.329 7.024 1.00 74.19 165 LEU A N 1
ATOM 1178 C CA . LEU A 1 165 ? 3.929 1.659 5.717 1.00 74.19 165 LEU A CA 1
ATOM 1179 C C . LEU A 1 165 ? 5.275 1.951 5.019 1.00 74.19 165 LEU A C 1
ATOM 1181 O O . LEU A 1 165 ? 5.565 1.396 3.965 1.00 74.19 165 LEU A O 1
ATOM 1185 N N . GLY A 1 166 ? 6.098 2.812 5.618 1.00 72.00 166 GLY A N 1
ATOM 1186 C CA . GLY A 1 166 ? 7.434 3.201 5.180 1.00 72.00 166 GLY A CA 1
ATOM 1187 C C . GLY A 1 166 ? 7.952 4.357 6.038 1.00 72.00 166 GLY A C 1
ATOM 1188 O O . GLY A 1 166 ? 7.361 4.679 7.067 1.00 72.00 166 GLY A O 1
ATOM 1189 N N . GLU A 1 167 ? 9.030 5.011 5.605 1.00 72.31 167 GLU A N 1
ATOM 1190 C CA . GLU A 1 167 ? 9.616 6.143 6.346 1.00 72.31 167 GLU A CA 1
ATOM 1191 C C . GLU A 1 167 ? 8.730 7.397 6.315 1.00 72.31 167 GLU A C 1
ATOM 1193 O O . GLU A 1 167 ? 8.649 8.122 7.297 1.00 72.31 167 GLU A O 1
ATOM 1198 N N . LYS A 1 168 ? 8.031 7.637 5.198 1.00 83.31 168 LYS A N 1
ATOM 1199 C CA . LYS A 1 168 ? 7.195 8.835 4.965 1.00 83.31 168 LYS A CA 1
ATOM 1200 C C . LYS A 1 168 ? 5.734 8.505 4.659 1.00 83.31 168 LYS A C 1
ATOM 1202 O O . LYS A 1 168 ? 5.001 9.337 4.134 1.00 83.31 168 LYS A O 1
ATOM 1207 N N . LEU A 1 169 ? 5.332 7.264 4.909 1.00 84.81 169 LEU A N 1
ATOM 1208 C CA . LEU A 1 169 ? 4.012 6.745 4.576 1.00 84.81 169 LEU A CA 1
ATOM 1209 C C . LEU A 1 169 ? 3.469 5.953 5.754 1.00 84.81 169 LEU A C 1
ATOM 1211 O O . LEU A 1 169 ? 4.143 5.079 6.305 1.00 84.81 169 LEU A O 1
ATOM 1215 N N . CYS A 1 170 ? 2.217 6.205 6.095 1.00 87.75 170 CYS A N 1
ATOM 1216 C CA . CYS A 1 170 ? 1.503 5.449 7.110 1.00 87.75 170 CYS A CA 1
ATOM 1217 C C . CYS A 1 170 ? 0.035 5.262 6.725 1.00 87.75 170 CYS A C 1
ATOM 1219 O O . CYS A 1 170 ? -0.512 5.943 5.856 1.00 87.75 170 CYS A O 1
ATOM 1221 N N . GLN A 1 171 ? -0.590 4.283 7.362 1.00 90.25 171 GLN A N 1
ATOM 1222 C CA . GLN A 1 171 ? -1.994 3.963 7.225 1.00 90.25 171 GLN A CA 1
ATOM 1223 C C . GLN A 1 171 ? -2.680 4.178 8.576 1.00 90.25 171 GLN A C 1
ATOM 1225 O O . GLN A 1 171 ? -2.316 3.543 9.563 1.00 90.25 171 GLN A O 1
ATOM 1230 N N . LEU A 1 172 ? -3.679 5.055 8.605 1.00 91.62 172 LEU A N 1
ATOM 1231 C CA . LEU A 1 172 ? -4.556 5.273 9.751 1.00 91.62 172 LEU A CA 1
ATOM 1232 C C . LEU A 1 172 ? -5.810 4.427 9.580 1.00 91.62 172 LEU A C 1
ATOM 1234 O O . LEU A 1 172 ? -6.482 4.527 8.554 1.00 91.62 172 LEU A O 1
ATOM 1238 N N . VAL A 1 173 ? -6.127 3.606 10.570 1.00 92.75 173 VAL A N 1
ATOM 1239 C CA . VAL A 1 173 ? -7.382 2.859 10.645 1.00 92.75 173 VAL A CA 1
ATOM 1240 C C . VAL A 1 173 ? -8.313 3.627 11.569 1.00 92.75 173 VAL A C 1
ATOM 1242 O O . VAL A 1 173 ? -8.008 3.809 12.747 1.00 92.75 173 VAL A O 1
ATOM 1245 N N . VAL A 1 174 ? -9.430 4.106 11.031 1.00 94.19 174 VAL A N 1
ATOM 1246 C CA . VAL A 1 174 ? -10.393 4.943 11.754 1.00 94.19 174 VAL A CA 1
ATOM 1247 C C . VAL A 1 174 ? -11.797 4.367 11.659 1.00 94.19 174 VAL A C 1
ATOM 1249 O O . VAL A 1 174 ? -12.135 3.700 10.682 1.00 94.19 174 VAL A O 1
ATOM 1252 N N . TYR A 1 175 ? -12.621 4.663 12.657 1.00 94.38 175 TYR A N 1
ATOM 1253 C CA . TYR A 1 175 ? -14.062 4.429 12.626 1.00 94.38 175 TYR A CA 1
ATOM 1254 C C . TYR A 1 175 ? -14.789 5.603 13.282 1.00 94.38 175 TYR A C 1
ATOM 1256 O O . TYR A 1 175 ? -14.203 6.371 14.047 1.00 94.38 175 TYR A O 1
ATOM 1264 N N . ILE A 1 176 ? -16.078 5.755 12.989 1.00 94.38 176 ILE A N 1
ATOM 1265 C CA . ILE A 1 176 ? -16.910 6.814 13.570 1.00 94.38 176 ILE A CA 1
ATOM 1266 C C . ILE A 1 176 ? -18.055 6.176 14.333 1.00 94.38 176 ILE A C 1
ATOM 1268 O O . ILE A 1 176 ? -18.741 5.288 13.820 1.00 94.38 176 ILE A O 1
ATOM 1272 N N . ARG A 1 177 ? -18.259 6.652 15.559 1.00 93.38 177 ARG A N 1
ATOM 1273 C CA . ARG A 1 177 ? -19.389 6.271 16.398 1.00 93.38 177 ARG A CA 1
ATOM 1274 C C . ARG A 1 177 ? -20.459 7.357 16.321 1.00 93.38 177 ARG A C 1
ATOM 1276 O O . ARG A 1 177 ? -20.175 8.523 16.572 1.00 93.38 177 ARG A O 1
ATOM 1283 N N . GLU A 1 178 ? -21.669 6.956 15.965 1.00 92.88 178 GLU A N 1
ATOM 1284 C CA . GLU A 1 178 ? -22.863 7.788 15.935 1.00 92.88 178 GLU A CA 1
ATOM 1285 C C . GLU A 1 178 ? -23.714 7.521 17.183 1.00 92.88 178 GLU A C 1
ATOM 1287 O O . GLU A 1 178 ? -24.064 6.374 17.471 1.00 92.88 178 GLU A O 1
ATOM 1292 N N . GLN A 1 179 ? -24.048 8.578 17.918 1.00 90.00 179 GLN A N 1
ATOM 1293 C CA . GLN A 1 179 ? -25.005 8.559 19.022 1.00 90.00 179 GLN A CA 1
ATOM 1294 C C . GLN A 1 179 ? -26.418 8.761 18.471 1.00 90.00 179 GLN A C 1
ATOM 1296 O O . GLN A 1 179 ? -26.696 9.765 17.810 1.00 90.00 179 GLN A O 1
ATOM 1301 N N . LEU A 1 180 ? -27.311 7.810 18.737 1.00 86.69 180 LEU A N 1
ATOM 1302 C CA . LEU A 1 180 ? -28.706 7.883 18.326 1.00 86.69 180 LEU A CA 1
ATOM 1303 C C . LEU A 1 180 ? -29.521 8.727 19.317 1.00 86.69 180 LEU A C 1
ATOM 1305 O O . LEU A 1 180 ? -29.235 8.724 20.516 1.00 86.69 180 LEU A O 1
ATOM 1309 N N . PRO A 1 181 ? -30.615 9.360 18.856 1.00 80.25 181 PRO A N 1
ATOM 1310 C CA . PRO A 1 181 ? -31.547 10.086 19.724 1.00 80.25 181 PRO A CA 1
ATOM 1311 C C . PRO A 1 181 ? -32.144 9.225 20.849 1.00 80.25 181 PRO A C 1
ATOM 1313 O O . PRO A 1 181 ? -32.582 9.746 21.867 1.00 80.25 181 PRO A O 1
ATOM 1316 N N . THR A 1 182 ? -32.149 7.902 20.674 1.00 80.31 182 THR A N 1
ATOM 1317 C CA . THR A 1 182 ? -32.642 6.907 21.636 1.00 80.31 182 THR A CA 1
ATOM 1318 C C . THR A 1 182 ? -31.627 6.542 22.729 1.00 80.31 182 THR A C 1
ATOM 1320 O O . THR A 1 182 ? -31.892 5.648 23.527 1.00 80.31 182 THR A O 1
ATOM 1323 N N . GLY A 1 183 ? -30.457 7.193 22.769 1.00 78.56 183 GLY A N 1
ATOM 1324 C CA . GLY A 1 183 ? -29.398 6.951 23.760 1.00 78.56 183 GLY A CA 1
ATOM 1325 C C . GLY A 1 183 ? -28.478 5.763 23.448 1.00 78.56 183 GLY A C 1
ATOM 1326 O O . GLY A 1 183 ? -27.517 5.524 24.175 1.00 78.56 183 GLY A O 1
ATOM 1327 N N . GLY A 1 184 ? -28.742 5.021 22.368 1.00 82.75 184 GLY A N 1
ATOM 1328 C CA . GLY A 1 184 ? -27.843 3.987 21.852 1.00 82.75 184 GLY A CA 1
ATOM 1329 C C . GLY A 1 184 ? -26.715 4.573 21.001 1.00 82.75 184 GLY A C 1
ATOM 1330 O O . GLY A 1 184 ? -26.833 5.676 20.477 1.00 82.75 184 GLY A O 1
ATOM 1331 N N . ALA A 1 185 ? -25.636 3.816 20.800 1.00 85.00 185 ALA A N 1
ATOM 1332 C CA . ALA A 1 185 ? -24.545 4.225 19.922 1.00 85.00 185 ALA A CA 1
ATOM 1333 C C . ALA A 1 185 ? -24.223 3.127 18.910 1.00 85.00 185 ALA A C 1
ATOM 1335 O O . ALA A 1 185 ? -24.071 1.968 19.297 1.00 85.00 185 ALA A O 1
ATOM 1336 N N . ARG A 1 186 ? -24.059 3.495 17.639 1.00 90.44 186 ARG A N 1
ATOM 1337 C CA . ARG A 1 186 ? -23.681 2.571 16.559 1.00 90.44 186 ARG A CA 1
ATOM 1338 C C . ARG A 1 186 ? -22.438 3.055 15.828 1.00 90.44 186 ARG A C 1
ATOM 1340 O O . ARG A 1 186 ? -2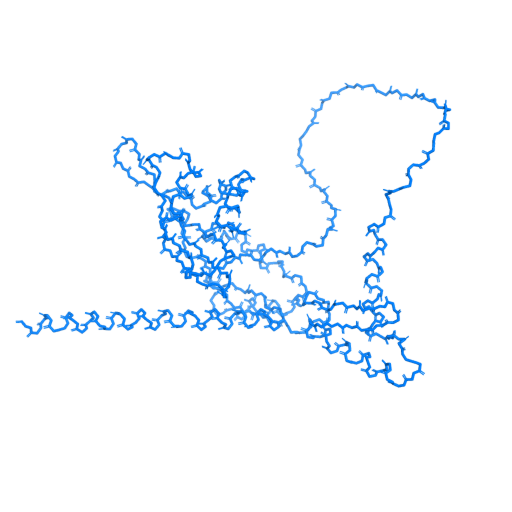2.083 4.226 15.914 1.00 90.44 186 ARG A O 1
ATOM 1347 N N . ARG A 1 187 ? -21.771 2.161 15.105 1.00 92.56 187 ARG A N 1
ATOM 1348 C CA . ARG A 1 187 ? -20.714 2.548 14.163 1.00 92.56 187 ARG A CA 1
ATOM 1349 C C . ARG A 1 187 ? -21.326 2.810 12.791 1.00 92.56 187 ARG A C 1
ATOM 1351 O O . ARG A 1 187 ? -22.295 2.152 12.418 1.00 92.56 187 ARG A O 1
ATOM 1358 N N . ILE A 1 188 ? -20.779 3.787 12.072 1.00 92.25 188 ILE A N 1
ATOM 1359 C CA . ILE A 1 188 ? -21.112 3.999 10.657 1.00 92.25 188 ILE A CA 1
ATOM 1360 C C . ILE A 1 188 ? -20.499 2.852 9.850 1.00 92.25 188 ILE A C 1
ATOM 1362 O O . ILE A 1 188 ? -19.377 2.441 10.143 1.00 92.25 188 ILE A O 1
ATOM 1366 N N . LEU A 1 189 ? -21.216 2.358 8.841 1.00 93.25 189 LEU A N 1
ATOM 1367 C CA . LEU A 1 189 ? -20.738 1.286 7.970 1.00 93.25 189 LEU A CA 1
ATOM 1368 C C . LEU A 1 189 ? -19.460 1.699 7.226 1.00 93.25 189 LEU A C 1
ATOM 1370 O O . LEU A 1 189 ? -19.338 2.835 6.755 1.00 93.25 189 LEU A O 1
ATOM 1374 N N . SER A 1 190 ? -18.511 0.772 7.079 1.00 92.19 190 SER A N 1
ATOM 1375 C CA . SER A 1 190 ? -17.223 1.038 6.424 1.00 92.19 190 SER A CA 1
ATOM 1376 C C . SER A 1 190 ? -17.387 1.541 4.991 1.00 92.19 190 SER A C 1
ATOM 1378 O O . SER A 1 190 ? -16.680 2.458 4.568 1.00 92.19 190 SER A O 1
ATOM 1380 N N . THR A 1 191 ? -18.309 0.944 4.235 1.00 91.06 191 THR A N 1
ATOM 1381 C CA . THR A 1 191 ? -18.560 1.275 2.827 1.00 91.06 191 THR A CA 1
ATOM 1382 C C . THR A 1 191 ? -19.176 2.664 2.685 1.00 91.06 191 THR A C 1
ATOM 1384 O O . THR A 1 191 ? -18.733 3.450 1.846 1.00 91.06 191 THR A O 1
ATOM 1387 N N . GLU A 1 192 ? -20.138 3.001 3.545 1.00 92.94 192 GLU A N 1
ATOM 1388 C CA . GLU A 1 192 ? -20.770 4.323 3.582 1.00 92.94 192 GLU A CA 1
ATOM 1389 C C . GLU A 1 192 ? -19.757 5.406 3.964 1.00 92.94 192 GLU A C 1
ATOM 1391 O O . GLU A 1 192 ? -19.633 6.426 3.280 1.00 92.94 192 GLU A O 1
ATOM 1396 N N . LEU A 1 193 ? -18.964 5.154 5.008 1.00 92.06 193 LEU A N 1
ATOM 1397 C CA . LEU A 1 193 ? -17.952 6.094 5.463 1.00 92.06 193 LEU A CA 1
ATOM 1398 C C . LEU A 1 193 ? -16.859 6.307 4.408 1.00 92.06 193 LEU A C 1
ATOM 1400 O O . LEU A 1 193 ? -16.481 7.445 4.120 1.00 92.06 193 LEU A O 1
ATOM 1404 N N . ALA A 1 194 ? -16.363 5.235 3.789 1.00 92.62 194 ALA A N 1
ATOM 1405 C CA . ALA A 1 194 ? -15.377 5.349 2.722 1.00 92.62 194 ALA A CA 1
ATOM 1406 C C . ALA A 1 194 ? -15.936 6.114 1.513 1.00 92.62 194 ALA A C 1
ATOM 1408 O O . ALA A 1 194 ? -15.238 6.969 0.964 1.00 92.62 194 ALA A O 1
ATOM 1409 N N . ALA A 1 195 ? -17.194 5.865 1.132 1.00 92.62 195 ALA A N 1
ATOM 1410 C CA . ALA A 1 195 ? -17.861 6.595 0.059 1.00 92.62 195 ALA A CA 1
ATOM 1411 C C . ALA A 1 195 ? -17.966 8.093 0.384 1.00 92.62 195 ALA A C 1
ATOM 1413 O O . ALA A 1 195 ? -17.559 8.918 -0.437 1.00 92.62 195 ALA A O 1
ATOM 1414 N N . TYR A 1 196 ? -18.404 8.449 1.596 1.00 93.00 196 TYR A N 1
ATOM 1415 C CA . TYR A 1 196 ? -18.488 9.836 2.057 1.00 93.00 196 TYR A CA 1
ATOM 1416 C C . TYR A 1 196 ? -17.126 10.544 2.026 1.00 93.00 196 TYR A C 1
ATOM 1418 O O . TYR A 1 196 ? -16.993 11.622 1.446 1.00 93.00 196 TYR A O 1
ATOM 1426 N N . LEU A 1 197 ? -16.084 9.927 2.587 1.00 91.38 197 LEU A N 1
ATOM 1427 C CA . LEU A 1 197 ? -14.732 10.497 2.613 1.00 91.38 197 LEU A CA 1
ATOM 1428 C C . LEU A 1 197 ? -14.096 10.580 1.214 1.00 91.38 197 LEU A C 1
ATOM 1430 O O . LEU A 1 197 ? -13.222 11.414 0.979 1.00 91.38 197 LEU A O 1
ATOM 1434 N N . SER A 1 198 ? -14.533 9.738 0.273 1.00 91.75 198 SER A N 1
ATOM 1435 C CA . SER A 1 198 ? -14.045 9.739 -1.110 1.00 91.75 198 SER A CA 1
ATOM 1436 C C . SER A 1 198 ? -14.667 10.822 -2.000 1.00 91.75 198 SER A C 1
ATOM 1438 O O . SER A 1 198 ? -14.154 11.057 -3.099 1.00 91.75 198 SER A O 1
ATOM 1440 N N . GLN A 1 199 ? -15.727 11.499 -1.538 1.00 93.19 199 GLN A N 1
ATOM 1441 C CA . GLN A 1 199 ? -16.361 12.596 -2.271 1.00 93.19 199 GLN A CA 1
ATOM 1442 C C . GLN A 1 199 ? -15.341 13.705 -2.584 1.00 93.19 199 GLN A C 1
ATOM 1444 O O . GLN A 1 199 ? -14.492 13.994 -1.740 1.00 93.19 199 GLN A O 1
ATOM 1449 N N . PRO A 1 200 ? -15.411 14.371 -3.754 1.00 90.06 200 PRO A N 1
ATOM 1450 C CA . PRO A 1 200 ? -14.372 15.299 -4.209 1.00 90.06 200 PRO A CA 1
ATOM 1451 C C . PRO A 1 200 ? -14.005 16.390 -3.195 1.00 90.06 200 PRO A C 1
ATOM 1453 O O . PRO A 1 200 ? -12.821 16.606 -2.943 1.00 90.06 200 PRO A O 1
ATOM 1456 N N . MET A 1 201 ? -15.005 17.021 -2.569 1.00 90.31 201 MET A N 1
ATOM 1457 C CA . MET A 1 201 ? -14.799 18.069 -1.562 1.00 90.31 201 MET A CA 1
ATOM 1458 C C . MET A 1 201 ? -14.105 17.520 -0.308 1.00 90.31 201 MET A C 1
ATOM 1460 O O . MET A 1 201 ? -13.087 18.052 0.134 1.00 90.31 201 MET A O 1
ATOM 1464 N N . ASN A 1 202 ? -14.611 16.408 0.228 1.00 90.19 202 ASN A N 1
ATOM 1465 C CA . ASN A 1 202 ? -14.073 15.793 1.441 1.00 90.19 202 ASN A CA 1
ATOM 1466 C C . ASN A 1 202 ? -12.650 15.278 1.218 1.00 90.19 202 ASN A C 1
ATOM 1468 O O . ASN A 1 202 ? -11.759 15.479 2.040 1.00 90.19 202 ASN A O 1
ATOM 1472 N N . LYS A 1 203 ? -12.414 14.677 0.052 1.00 89.12 203 LYS A N 1
ATOM 1473 C CA . LYS A 1 203 ? -11.105 14.191 -0.369 1.00 89.12 203 LYS A CA 1
ATOM 1474 C C . LYS A 1 203 ? -10.096 15.327 -0.521 1.00 89.12 203 LYS A C 1
ATOM 1476 O O . LYS A 1 203 ? -8.953 15.164 -0.100 1.00 89.12 203 LYS A O 1
ATOM 1481 N N . GLN A 1 204 ? -10.501 16.471 -1.078 1.00 89.62 204 GLN A N 1
ATOM 1482 C CA . GLN A 1 204 ? -9.651 17.662 -1.135 1.00 89.62 204 GLN A CA 1
ATOM 1483 C C . GLN A 1 204 ? -9.294 18.148 0.273 1.00 89.62 204 GLN A C 1
ATOM 1485 O O . GLN A 1 204 ? -8.110 18.297 0.568 1.00 89.62 204 GLN A O 1
ATOM 1490 N N . GLN A 1 205 ? -10.269 18.281 1.175 1.00 88.44 205 GLN A N 1
ATOM 1491 C CA . GLN A 1 205 ? -10.011 18.691 2.561 1.00 88.44 205 GLN A CA 1
ATOM 1492 C C . GLN A 1 205 ? -9.072 17.729 3.305 1.00 88.44 205 GLN A C 1
ATOM 1494 O O . GLN A 1 205 ? -8.113 18.174 3.939 1.00 88.44 205 GLN A O 1
ATOM 1499 N N . LEU A 1 206 ? -9.281 16.416 3.168 1.00 89.31 206 LEU A N 1
ATOM 1500 C CA . LEU A 1 206 ? -8.396 15.389 3.727 1.00 89.31 206 LEU A CA 1
ATOM 1501 C C . LEU A 1 206 ? -6.979 15.465 3.140 1.00 89.31 206 LEU A C 1
ATOM 1503 O O . LEU A 1 206 ? -5.998 15.298 3.867 1.00 89.31 206 LEU A O 1
ATOM 1507 N N . SER A 1 207 ? -6.853 15.739 1.839 1.00 89.38 207 SER A N 1
ATOM 1508 C CA . SER A 1 207 ? -5.549 15.888 1.189 1.00 89.38 207 SER A CA 1
ATOM 1509 C C . SER A 1 207 ? -4.799 17.129 1.679 1.00 89.38 207 SER A C 1
ATOM 1511 O O . SER A 1 207 ? -3.600 17.059 1.931 1.00 89.38 207 SER A O 1
ATOM 1513 N N . THR A 1 208 ? -5.496 18.246 1.901 1.00 88.50 208 THR A N 1
ATOM 1514 C CA . THR A 1 208 ? -4.875 19.500 2.343 1.00 88.50 208 THR A CA 1
ATOM 1515 C C . THR A 1 208 ? -4.512 19.472 3.826 1.00 88.50 208 THR A C 1
ATOM 1517 O O . THR A 1 208 ? -3.420 19.895 4.192 1.00 88.50 208 THR A O 1
ATOM 1520 N N . GLN A 1 209 ? -5.400 18.971 4.689 1.00 85.50 209 GLN A N 1
ATOM 1521 C CA . GLN A 1 209 ? -5.205 19.024 6.144 1.00 85.50 209 GLN A CA 1
ATOM 1522 C C . GLN A 1 209 ? -4.370 17.856 6.677 1.00 85.50 209 GLN A C 1
ATOM 1524 O O . GLN A 1 209 ? -3.517 18.038 7.545 1.00 85.50 209 GLN A O 1
ATOM 1529 N N . LEU A 1 210 ? -4.612 16.651 6.157 1.00 84.94 210 LEU A N 1
ATOM 1530 C CA . LEU A 1 210 ? -4.025 15.414 6.671 1.00 84.94 210 LEU A CA 1
ATOM 1531 C C . LEU A 1 210 ? -3.066 14.747 5.682 1.00 84.94 210 LEU A C 1
ATOM 1533 O O . LEU A 1 210 ? -2.466 13.744 6.044 1.00 84.94 210 LEU A O 1
ATOM 1537 N N . GLN A 1 211 ? -2.890 15.287 4.468 1.00 89.00 211 GLN A N 1
ATOM 1538 C CA . GLN A 1 211 ? -2.060 14.682 3.415 1.00 89.00 211 GLN A CA 1
ATOM 1539 C C . GLN A 1 211 ? -2.485 13.241 3.092 1.00 89.00 211 GLN A C 1
ATOM 1541 O O . GLN A 1 211 ? -1.661 12.358 2.845 1.00 89.00 211 GLN A O 1
ATOM 1546 N N . VAL A 1 212 ? -3.799 12.998 3.102 1.00 89.50 212 VAL A N 1
ATOM 1547 C CA . VAL A 1 212 ? -4.375 11.701 2.738 1.00 89.50 212 VAL A CA 1
ATOM 1548 C C . VAL A 1 212 ? -4.327 11.528 1.221 1.00 89.50 212 VAL A C 1
ATOM 1550 O O . VAL A 1 212 ? -4.900 12.317 0.471 1.00 89.50 212 VAL A O 1
ATOM 1553 N N . THR A 1 213 ? -3.675 10.464 0.761 1.00 87.81 213 THR A N 1
ATOM 1554 C CA . THR A 1 213 ? -3.558 10.110 -0.661 1.00 87.81 213 THR A CA 1
ATOM 1555 C C . THR A 1 213 ? -4.654 9.142 -1.107 1.00 87.81 213 THR A C 1
ATOM 1557 O O . THR A 1 213 ? -5.120 9.191 -2.249 1.00 87.81 213 THR A O 1
ATOM 1560 N N . ALA A 1 214 ? -5.076 8.244 -0.213 1.00 88.19 214 ALA A N 1
ATOM 1561 C CA . ALA A 1 214 ? -6.054 7.206 -0.516 1.00 88.19 214 ALA A CA 1
ATOM 1562 C C . ALA A 1 214 ? -6.965 6.919 0.680 1.00 88.19 214 ALA A C 1
ATOM 1564 O O . ALA A 1 214 ? -6.523 6.933 1.827 1.00 88.19 214 ALA A O 1
ATOM 1565 N N . VAL A 1 215 ? -8.225 6.617 0.375 1.00 90.81 215 VAL A N 1
ATOM 1566 C CA . VAL A 1 215 ? -9.262 6.204 1.324 1.00 90.81 215 VAL A CA 1
ATOM 1567 C C . VAL A 1 215 ? -9.784 4.852 0.859 1.00 90.81 215 VAL A C 1
ATOM 1569 O O . VAL A 1 215 ? -10.097 4.701 -0.324 1.00 90.81 215 VAL A O 1
ATOM 1572 N N . GLN A 1 216 ? -9.862 3.877 1.760 1.00 90.12 216 GLN A N 1
ATOM 1573 C CA . GLN A 1 216 ? -10.355 2.540 1.442 1.00 90.12 216 GLN A CA 1
ATOM 1574 C C . GLN A 1 216 ? -11.146 1.947 2.611 1.00 90.12 216 GLN A C 1
ATOM 1576 O O . GLN A 1 216 ? -10.666 1.939 3.743 1.00 90.12 216 GLN A O 1
ATOM 1581 N N . ALA A 1 217 ? -12.330 1.399 2.330 1.00 90.25 217 ALA A N 1
ATOM 1582 C CA . ALA A 1 217 ? -13.060 0.569 3.286 1.00 90.25 217 ALA A CA 1
ATOM 1583 C C . ALA A 1 217 ? -12.268 -0.717 3.566 1.00 90.25 217 ALA A C 1
ATOM 1585 O O . ALA A 1 217 ? -11.851 -1.405 2.632 1.00 90.25 217 ALA A O 1
ATOM 1586 N N . LEU A 1 218 ? -12.052 -1.047 4.840 1.00 86.38 218 LEU A N 1
ATOM 1587 C CA . LEU A 1 218 ? -11.316 -2.251 5.239 1.00 86.38 218 LEU A CA 1
ATOM 1588 C C . LEU A 1 218 ? -12.246 -3.458 5.371 1.00 86.38 218 LEU A C 1
ATOM 1590 O O . LEU A 1 218 ? -12.125 -4.237 6.308 1.00 86.38 218 LEU A O 1
ATOM 1594 N N . THR A 1 219 ? -13.175 -3.611 4.434 1.00 87.06 219 THR A N 1
ATOM 1595 C CA . THR A 1 219 ? -14.142 -4.706 4.427 1.00 87.06 219 THR A CA 1
ATOM 1596 C C . THR A 1 219 ? -13.622 -5.900 3.651 1.00 87.06 219 THR A C 1
ATOM 1598 O O . THR A 1 219 ? -12.848 -5.770 2.695 1.00 87.06 219 THR A O 1
ATOM 1601 N N . ARG A 1 220 ? -14.059 -7.091 4.062 1.00 83.94 220 ARG A N 1
ATOM 1602 C CA . ARG A 1 220 ? -13.857 -8.295 3.262 1.00 83.94 220 ARG A CA 1
ATOM 1603 C C . ARG A 1 220 ? -14.519 -8.106 1.883 1.00 83.94 220 ARG A C 1
ATOM 1605 O O . ARG A 1 220 ? -15.717 -7.824 1.832 1.00 83.94 220 ARG A O 1
ATOM 1612 N N . PRO A 1 221 ? -13.777 -8.267 0.772 1.00 82.75 221 PRO A N 1
ATOM 1613 C CA . PRO A 1 221 ? -14.357 -8.195 -0.565 1.00 82.75 221 PRO A CA 1
ATOM 1614 C C . PRO A 1 221 ? -15.371 -9.323 -0.792 1.00 82.75 221 PRO A C 1
ATOM 1616 O O . PRO A 1 221 ? -15.245 -10.418 -0.241 1.00 82.75 221 PRO A O 1
ATOM 1619 N N . SER A 1 222 ? -16.372 -9.052 -1.629 1.00 84.62 222 SER A N 1
ATOM 1620 C CA . SER A 1 222 ? -17.384 -10.045 -2.008 1.00 84.62 222 SER A CA 1
ATOM 1621 C C . SER A 1 222 ? -16.795 -11.162 -2.878 1.00 84.62 222 SER A C 1
ATOM 1623 O O . SER A 1 222 ? -15.759 -10.994 -3.526 1.00 84.62 222 SER A O 1
ATOM 1625 N N . ARG A 1 223 ? -17.488 -12.307 -2.939 1.00 83.75 223 ARG A N 1
ATOM 1626 C CA . ARG A 1 223 ? -17.078 -13.456 -3.763 1.00 83.75 223 ARG A CA 1
ATOM 1627 C C . ARG A 1 223 ? -16.925 -13.092 -5.243 1.00 83.75 223 ARG A C 1
ATOM 1629 O O . ARG A 1 223 ? -15.980 -13.547 -5.884 1.00 83.75 223 ARG A O 1
ATOM 1636 N N . ASP A 1 224 ? -17.796 -12.236 -5.766 1.00 85.88 224 ASP A N 1
ATOM 1637 C CA . ASP A 1 224 ? -17.752 -11.821 -7.172 1.00 85.88 224 ASP A CA 1
ATOM 1638 C C . ASP A 1 224 ? -16.546 -10.921 -7.454 1.00 85.88 224 ASP A C 1
ATOM 1640 O O . ASP A 1 224 ? -15.843 -11.117 -8.444 1.00 85.88 224 ASP A O 1
ATOM 1644 N N . GLN A 1 225 ? -16.235 -9.995 -6.541 1.00 85.75 225 GLN A N 1
ATOM 1645 C CA . GLN A 1 225 ? -15.034 -9.155 -6.632 1.00 85.75 225 GLN A CA 1
ATOM 1646 C C . GLN A 1 225 ? -13.751 -9.990 -6.571 1.00 85.75 225 GLN A C 1
ATOM 1648 O O . GLN A 1 225 ? -12.803 -9.724 -7.312 1.00 85.75 225 GLN A O 1
ATOM 1653 N N . LEU A 1 226 ? -13.722 -11.015 -5.715 1.00 86.31 226 LEU A N 1
ATOM 1654 C CA . LEU A 1 226 ? -12.603 -11.955 -5.633 1.00 86.31 226 LEU A CA 1
ATOM 1655 C C . LEU A 1 226 ? -12.454 -12.766 -6.919 1.00 86.31 226 LEU A C 1
ATOM 1657 O O . LEU A 1 226 ? -11.349 -12.886 -7.440 1.00 86.31 226 LEU A O 1
ATOM 1661 N N . THR A 1 227 ? -13.561 -13.267 -7.463 1.00 86.62 227 THR A N 1
ATOM 1662 C CA . THR A 1 227 ? -13.567 -14.029 -8.720 1.00 86.62 227 THR A CA 1
ATOM 1663 C C . THR A 1 227 ? -13.049 -13.164 -9.869 1.00 86.62 227 THR A C 1
ATOM 1665 O O . THR A 1 227 ? -12.095 -13.537 -10.549 1.00 86.62 227 THR A O 1
ATOM 1668 N N . GLN A 1 228 ? -13.577 -11.945 -10.002 1.00 87.19 228 GLN A N 1
ATOM 1669 C CA . GLN A 1 228 ? -13.142 -10.982 -11.012 1.00 87.19 228 GLN A CA 1
ATOM 1670 C C . GLN A 1 228 ? -11.648 -10.644 -10.899 1.00 87.19 228 GLN A C 1
ATOM 1672 O O . GLN A 1 228 ? -10.959 -10.532 -11.915 1.00 87.19 228 GLN A O 1
ATOM 1677 N N . TYR A 1 229 ? -11.137 -10.483 -9.676 1.00 86.81 229 TYR A N 1
ATOM 1678 C CA . TYR A 1 229 ? -9.716 -10.241 -9.436 1.00 86.81 229 TYR A CA 1
ATOM 1679 C C . TYR A 1 229 ? -8.851 -11.436 -9.856 1.00 86.81 229 TYR A C 1
ATOM 1681 O O . TYR A 1 229 ? -7.829 -11.266 -10.516 1.00 86.81 229 TYR A O 1
ATOM 1689 N N . LEU A 1 230 ? -9.256 -12.653 -9.491 1.00 86.56 230 LEU A N 1
ATOM 1690 C CA . LEU A 1 230 ? -8.488 -13.865 -9.771 1.00 86.56 230 LEU A CA 1
ATOM 1691 C C . LEU A 1 230 ? -8.468 -14.221 -11.260 1.00 86.56 230 LEU A C 1
ATOM 1693 O O . LEU A 1 230 ? -7.475 -14.781 -11.739 1.00 86.56 230 LEU A O 1
ATOM 1697 N N . ASP A 1 231 ? -9.532 -13.901 -11.991 1.00 86.44 231 ASP A N 1
ATOM 1698 C CA . ASP A 1 231 ? -9.644 -14.188 -13.422 1.00 86.44 231 ASP A CA 1
ATOM 1699 C C . ASP A 1 231 ? -8.893 -13.178 -14.292 1.00 86.44 231 ASP A C 1
ATOM 1701 O O . ASP A 1 231 ? -8.472 -13.510 -15.402 1.00 86.44 231 ASP A O 1
ATOM 1705 N N . ARG A 1 232 ? -8.647 -11.968 -13.777 1.00 82.50 232 ARG A N 1
ATOM 1706 C CA . ARG A 1 232 ? -7.887 -10.930 -14.475 1.00 82.50 232 ARG A CA 1
ATOM 1707 C C . ARG A 1 232 ? -6.485 -10.778 -13.868 1.00 82.50 232 ARG A C 1
ATOM 1709 O O . ARG A 1 232 ? -6.319 -9.980 -12.944 1.00 82.50 232 ARG A O 1
ATOM 1716 N N . PRO A 1 233 ? -5.453 -11.476 -14.387 1.00 74.31 233 PRO A N 1
ATOM 1717 C CA . PRO A 1 233 ? -4.088 -11.292 -13.898 1.00 74.31 233 PRO A CA 1
ATOM 1718 C C . PRO A 1 233 ? -3.659 -9.831 -14.061 1.00 74.31 233 PRO A C 1
ATOM 1720 O O . PRO A 1 233 ? -4.047 -9.148 -15.016 1.00 74.31 233 PRO A O 1
ATOM 1723 N N . ALA A 1 234 ? -2.827 -9.347 -13.140 1.00 73.44 234 ALA A N 1
ATOM 1724 C CA . ALA A 1 234 ? -2.255 -8.016 -13.276 1.00 73.44 234 ALA A CA 1
ATOM 1725 C C . ALA A 1 234 ? -1.398 -7.912 -14.545 1.00 73.44 234 ALA A C 1
ATOM 1727 O O . ALA A 1 234 ? -0.735 -8.869 -14.957 1.00 73.44 234 ALA A O 1
ATOM 1728 N N . ALA A 1 235 ? -1.399 -6.723 -15.148 1.00 67.38 235 ALA A N 1
ATOM 1729 C CA . ALA A 1 235 ? -0.663 -6.456 -16.375 1.00 67.38 235 ALA A CA 1
ATOM 1730 C C . ALA A 1 235 ? 0.818 -6.850 -16.234 1.00 67.38 235 ALA A C 1
ATOM 1732 O O . ALA A 1 235 ? 1.498 -6.464 -15.285 1.00 67.38 235 ALA A O 1
ATOM 1733 N N . GLY A 1 236 ? 1.310 -7.635 -17.193 1.00 70.69 236 GLY A N 1
ATOM 1734 C CA . GLY A 1 236 ? 2.708 -8.056 -17.261 1.00 70.69 236 GLY A CA 1
ATOM 1735 C C . GLY A 1 236 ? 3.060 -9.329 -16.485 1.00 70.69 236 GLY A C 1
ATOM 1736 O O . GLY A 1 236 ? 4.196 -9.782 -16.624 1.00 70.69 236 GLY A O 1
ATOM 1737 N N . VAL A 1 237 ? 2.142 -9.927 -15.717 1.00 80.12 237 VAL A N 1
ATOM 1738 C CA . VAL A 1 237 ? 2.362 -11.229 -15.062 1.00 80.12 237 VAL A CA 1
ATOM 1739 C C . VAL A 1 237 ? 2.004 -12.359 -16.036 1.00 80.12 237 VAL A C 1
ATOM 1741 O O . VAL A 1 237 ? 0.888 -12.365 -16.559 1.00 80.12 237 VAL A O 1
ATOM 1744 N N . PRO A 1 238 ? 2.903 -13.329 -16.292 1.00 80.75 238 PRO A N 1
ATOM 1745 C CA . PRO A 1 238 ? 2.585 -14.462 -17.154 1.00 80.75 238 PRO A CA 1
ATOM 1746 C C . PRO A 1 238 ? 1.391 -15.261 -16.618 1.00 80.75 238 PRO A C 1
ATOM 1748 O O . PRO A 1 238 ? 1.379 -15.658 -15.451 1.00 80.75 238 PRO A O 1
ATOM 1751 N N . LEU A 1 239 ? 0.417 -15.551 -17.488 1.00 83.56 239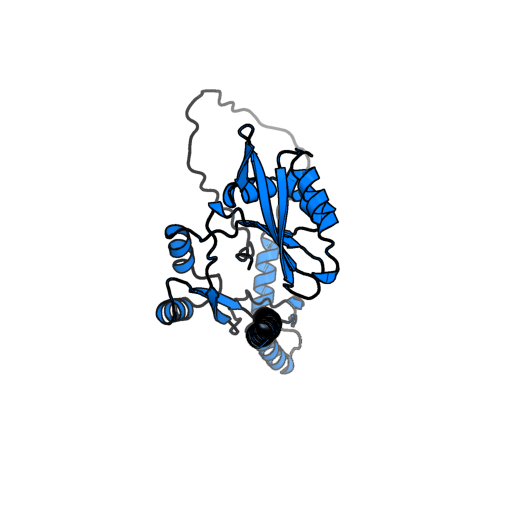 LEU A N 1
ATOM 1752 C CA . LEU A 1 239 ? -0.799 -16.307 -17.151 1.00 83.56 239 LEU A CA 1
ATOM 1753 C C . LEU A 1 239 ? -0.492 -17.636 -16.454 1.00 83.56 239 LEU A C 1
ATOM 1755 O O . LEU A 1 239 ? -1.139 -17.976 -15.469 1.00 83.56 239 LEU A O 1
ATOM 1759 N N . MET A 1 240 ? 0.530 -18.353 -16.924 1.00 85.56 240 MET A N 1
ATOM 1760 C CA . MET A 1 240 ? 0.950 -19.616 -16.319 1.00 85.56 240 MET A CA 1
ATOM 1761 C C . MET A 1 240 ? 1.412 -19.458 -14.868 1.00 85.56 240 MET A C 1
ATOM 1763 O O . MET A 1 240 ? 1.011 -20.240 -14.014 1.00 85.56 240 MET A O 1
ATOM 1767 N N . VAL A 1 241 ? 2.214 -18.430 -14.571 1.00 86.25 241 VAL A N 1
ATOM 1768 C CA . VAL A 1 241 ? 2.698 -18.157 -13.206 1.00 86.25 241 VAL A CA 1
ATOM 1769 C C . VAL A 1 241 ? 1.530 -17.774 -12.298 1.00 86.25 241 VAL A C 1
ATOM 1771 O O . VAL A 1 241 ? 1.455 -18.222 -11.157 1.00 86.25 241 VAL A O 1
ATOM 1774 N N . TRP A 1 242 ? 0.583 -16.989 -12.814 1.00 89.44 242 TRP A N 1
ATOM 1775 C CA . TRP A 1 242 ? -0.619 -16.609 -12.076 1.00 89.44 242 TRP A CA 1
ATOM 1776 C C . TRP A 1 242 ? -1.515 -17.811 -11.752 1.00 89.44 242 TRP A C 1
ATOM 1778 O O . TRP A 1 242 ? -1.944 -17.975 -10.613 1.00 89.44 242 TRP A O 1
ATOM 1788 N N . GLN A 1 243 ? -1.766 -18.686 -12.730 1.00 88.81 243 GLN A N 1
ATOM 1789 C CA . GLN A 1 243 ? -2.545 -19.912 -12.528 1.00 88.81 243 GLN A CA 1
ATOM 1790 C C . GLN A 1 243 ? -1.852 -20.877 -11.563 1.00 88.81 243 GLN A C 1
ATOM 1792 O O . GLN A 1 243 ? -2.518 -21.456 -10.703 1.00 88.81 243 GLN A O 1
ATOM 1797 N N . GLN A 1 244 ? -0.525 -21.004 -11.660 1.00 89.81 244 GLN A N 1
ATOM 1798 C CA . GLN A 1 244 ? 0.261 -21.793 -10.716 1.00 89.81 244 GLN A CA 1
ATOM 1799 C C . GLN A 1 244 ? 0.077 -21.274 -9.290 1.00 89.81 244 GLN A C 1
ATOM 1801 O O . GLN A 1 244 ? -0.290 -22.044 -8.411 1.00 89.81 244 GLN A O 1
ATOM 1806 N N . ALA A 1 245 ? 0.235 -19.966 -9.076 1.00 90.31 245 ALA A N 1
ATOM 1807 C CA . ALA A 1 245 ? 0.070 -19.356 -7.761 1.00 90.31 245 ALA A CA 1
ATOM 1808 C C . ALA A 1 245 ? -1.370 -19.455 -7.227 1.00 90.31 245 ALA A C 1
ATOM 1810 O O . ALA A 1 245 ? -1.586 -19.564 -6.026 1.00 90.31 245 ALA A O 1
ATOM 1811 N N . ARG A 1 246 ? -2.385 -19.460 -8.099 1.00 90.19 246 ARG A N 1
ATOM 1812 C CA . ARG A 1 246 ? -3.766 -19.754 -7.677 1.00 90.19 246 ARG A CA 1
ATOM 1813 C C . ARG A 1 246 ? -3.903 -21.190 -7.166 1.00 90.19 246 ARG A C 1
ATOM 1815 O O . ARG A 1 246 ? -4.565 -21.404 -6.157 1.00 90.19 246 ARG A O 1
ATOM 1822 N N . ARG A 1 247 ? -3.293 -22.158 -7.857 1.00 90.00 247 ARG A N 1
ATOM 1823 C CA . ARG A 1 247 ? -3.351 -23.589 -7.511 1.00 90.00 247 ARG A CA 1
ATOM 1824 C C . ARG A 1 247 ? -2.537 -23.928 -6.262 1.00 90.00 247 ARG A C 1
ATOM 1826 O O . ARG A 1 247 ? -2.952 -24.776 -5.486 1.00 90.00 247 ARG A O 1
ATOM 1833 N N . GLU A 1 248 ? -1.393 -23.279 -6.087 1.00 91.88 248 GLU A N 1
ATOM 1834 C CA . GLU A 1 248 ? -0.467 -23.486 -4.966 1.00 91.88 248 GLU A CA 1
ATOM 1835 C C . GLU A 1 248 ? -0.755 -22.574 -3.767 1.00 91.88 248 GLU A C 1
ATOM 1837 O O . GLU A 1 248 ? 0.072 -22.464 -2.862 1.00 91.88 248 GLU A O 1
ATOM 1842 N N . ASN A 1 249 ? -1.902 -21.892 -3.750 1.00 91.31 249 ASN A N 1
ATOM 1843 C CA . ASN A 1 249 ? -2.277 -21.053 -2.624 1.00 91.31 249 ASN A CA 1
ATOM 1844 C C . ASN A 1 249 ? -2.482 -21.926 -1.371 1.00 91.31 249 ASN A C 1
ATOM 1846 O O . ASN A 1 249 ? -3.361 -22.790 -1.389 1.00 91.31 249 ASN A O 1
ATOM 1850 N N . PRO A 1 250 ? -1.709 -21.716 -0.287 1.00 91.19 250 PRO A N 1
ATOM 1851 C CA . PRO A 1 250 ? -1.796 -22.562 0.900 1.00 91.19 250 PRO A CA 1
ATOM 1852 C C . PRO A 1 250 ? -3.120 -22.411 1.663 1.00 91.19 250 PRO A C 1
ATOM 1854 O O . PRO A 1 250 ? -3.504 -23.334 2.373 1.00 91.19 250 PRO A O 1
ATOM 1857 N N . ASP A 1 251 ? -3.816 -21.279 1.522 1.00 90.44 251 ASP A N 1
ATOM 1858 C CA . ASP A 1 251 ? -5.146 -21.074 2.106 1.00 90.44 251 ASP A CA 1
ATOM 1859 C C . ASP A 1 251 ? -6.004 -20.171 1.198 1.00 90.44 251 ASP A C 1
ATOM 1861 O O . ASP A 1 251 ? -5.950 -18.945 1.308 1.00 90.44 251 ASP A O 1
ATOM 1865 N N . PRO A 1 252 ? -6.807 -20.741 0.283 1.00 85.69 252 PRO A N 1
ATOM 1866 C CA . PRO A 1 252 ? -7.589 -19.965 -0.678 1.00 85.69 252 PRO A CA 1
ATOM 1867 C C . PRO A 1 252 ? -8.734 -19.150 -0.056 1.00 85.69 252 PRO A C 1
ATOM 1869 O O . PRO A 1 252 ? -9.236 -18.235 -0.708 1.00 85.69 252 PRO A O 1
ATOM 1872 N N . GLU A 1 253 ? -9.142 -19.446 1.181 1.00 85.56 253 GLU A N 1
ATOM 1873 C CA . GLU A 1 253 ? -10.248 -18.753 1.858 1.00 85.56 253 GLU A CA 1
ATOM 1874 C C . GLU A 1 253 ? -9.779 -17.502 2.612 1.00 85.56 253 GLU A C 1
ATOM 1876 O O . GLU A 1 253 ? -10.547 -16.549 2.797 1.00 85.56 253 GLU A O 1
ATOM 1881 N N . SER A 1 254 ? -8.523 -17.489 3.069 1.00 86.56 254 SER A N 1
ATOM 1882 C CA . SER A 1 254 ? -7.955 -16.359 3.812 1.00 86.56 254 SER A CA 1
ATOM 1883 C C . SER A 1 254 ? -6.851 -15.617 3.065 1.00 86.56 254 SER A C 1
ATOM 1885 O O . SER A 1 254 ? -6.617 -14.445 3.368 1.00 86.56 254 SER A O 1
ATOM 1887 N N . LEU A 1 255 ? -6.202 -16.236 2.077 1.00 90.25 255 LEU A N 1
ATOM 1888 C CA . LEU A 1 255 ? -5.075 -15.660 1.356 1.00 90.25 255 LEU A CA 1
ATOM 1889 C C . LEU A 1 255 ? -5.405 -15.385 -0.109 1.00 90.25 255 LEU A C 1
ATOM 1891 O O . LEU A 1 255 ? -5.971 -16.208 -0.825 1.00 90.25 255 LEU A O 1
ATOM 1895 N N . LEU A 1 256 ? -4.953 -14.228 -0.579 1.00 90.81 256 LEU A N 1
ATOM 1896 C CA . LEU A 1 256 ? -5.074 -13.788 -1.958 1.00 90.81 256 LEU A CA 1
ATOM 1897 C C . LEU A 1 256 ? -3.689 -13.737 -2.617 1.00 90.81 256 LEU A C 1
ATOM 1899 O O . LEU A 1 256 ? -2.785 -13.109 -2.052 1.00 90.81 256 LEU A O 1
ATOM 1903 N N . PRO A 1 257 ? -3.500 -14.334 -3.808 1.00 90.81 257 PRO A N 1
ATOM 1904 C CA . PRO A 1 257 ? -2.289 -14.124 -4.585 1.00 90.81 257 PRO A CA 1
ATOM 1905 C C . PRO A 1 257 ? -2.216 -12.660 -5.020 1.00 90.81 257 PRO A C 1
ATOM 1907 O O . PRO A 1 257 ? -3.169 -12.104 -5.550 1.00 90.81 257 PRO A O 1
ATOM 1910 N N . VAL A 1 258 ? -1.071 -12.031 -4.798 1.00 89.81 258 VAL A N 1
ATOM 1911 C CA . VAL A 1 258 ? -0.776 -10.648 -5.154 1.00 89.81 258 VAL A CA 1
ATOM 1912 C C . VAL A 1 258 ? 0.546 -10.638 -5.911 1.00 89.81 258 VAL A C 1
ATOM 1914 O O . VAL A 1 258 ? 1.545 -11.165 -5.410 1.00 89.81 258 VAL A O 1
ATOM 1917 N N . PRO A 1 259 ? 0.580 -10.057 -7.117 1.00 88.06 259 PRO A N 1
ATOM 1918 C CA . PRO A 1 259 ? 1.801 -9.980 -7.892 1.00 88.06 259 PRO A CA 1
ATOM 1919 C C . PRO A 1 259 ? 2.761 -8.981 -7.257 1.00 88.06 259 PRO A C 1
ATOM 1921 O O . PRO A 1 259 ? 2.363 -7.914 -6.788 1.00 88.06 259 PRO A O 1
ATOM 1924 N N . LEU A 1 260 ? 4.032 -9.342 -7.267 1.00 86.44 260 LEU A N 1
ATOM 1925 C CA . LEU A 1 260 ? 5.130 -8.534 -6.786 1.00 86.44 260 LEU A CA 1
ATOM 1926 C C . LEU A 1 260 ? 6.093 -8.322 -7.948 1.00 86.44 260 LEU A C 1
ATOM 1928 O O . LEU A 1 260 ? 6.628 -9.276 -8.513 1.00 86.44 260 LEU A O 1
ATOM 1932 N N . VAL A 1 261 ? 6.264 -7.065 -8.341 1.00 84.31 261 VAL A N 1
ATOM 1933 C CA . VAL A 1 261 ? 6.996 -6.680 -9.548 1.00 84.31 261 VAL A CA 1
ATOM 1934 C C . VAL A 1 261 ? 8.163 -5.777 -9.165 1.00 84.31 261 VAL A C 1
ATOM 1936 O O . VAL A 1 261 ? 7.970 -4.705 -8.593 1.00 84.31 261 VAL A O 1
ATOM 1939 N N . GLY A 1 262 ? 9.376 -6.201 -9.516 1.00 82.38 262 GLY A N 1
ATOM 1940 C CA . GLY A 1 262 ? 10.604 -5.451 -9.266 1.00 82.38 262 GLY A CA 1
ATOM 1941 C C . GLY A 1 262 ? 11.146 -5.573 -7.835 1.00 82.38 262 GLY A C 1
ATOM 1942 O O . GLY A 1 262 ? 10.486 -6.062 -6.914 1.00 82.38 262 GLY A O 1
ATOM 1943 N N . LEU A 1 263 ? 12.387 -5.105 -7.646 1.00 82.19 263 LEU A N 1
ATOM 1944 C CA . LEU A 1 263 ? 13.067 -5.146 -6.346 1.00 82.19 263 LEU A CA 1
ATOM 1945 C C . LEU A 1 263 ? 12.439 -4.186 -5.336 1.00 82.19 263 LEU A C 1
ATOM 1947 O O . LEU A 1 263 ? 12.402 -4.496 -4.152 1.00 82.19 263 LEU A O 1
ATOM 1951 N N . GLU A 1 264 ? 11.929 -3.044 -5.790 1.00 81.69 264 GLU A N 1
ATOM 1952 C CA . GLU A 1 264 ? 11.346 -2.032 -4.908 1.00 81.69 264 GLU A CA 1
ATOM 1953 C C . GLU A 1 264 ? 10.143 -2.592 -4.137 1.00 81.69 264 GLU A C 1
ATOM 1955 O O . GLU A 1 264 ? 10.072 -2.478 -2.914 1.00 81.69 264 GLU A O 1
ATOM 1960 N N . GLN A 1 265 ? 9.242 -3.301 -4.826 1.00 82.81 265 GLN A N 1
ATOM 1961 C CA . GLN A 1 265 ? 8.109 -3.957 -4.173 1.00 82.81 265 GLN A CA 1
ATOM 1962 C C . GLN A 1 265 ? 8.561 -5.105 -3.260 1.00 82.81 265 GLN A C 1
ATOM 1964 O O . GLN A 1 265 ? 7.981 -5.294 -2.189 1.00 82.81 265 GLN A O 1
ATOM 1969 N N . ALA A 1 266 ? 9.614 -5.843 -3.634 1.00 85.56 266 ALA A N 1
ATOM 1970 C CA . ALA A 1 266 ? 10.208 -6.881 -2.784 1.00 85.56 266 ALA A CA 1
ATOM 1971 C C . ALA A 1 266 ? 10.761 -6.288 -1.480 1.00 85.56 266 ALA A C 1
ATOM 1973 O O . ALA A 1 266 ? 10.477 -6.790 -0.391 1.00 85.56 266 ALA A O 1
ATOM 1974 N N . GLN A 1 267 ? 11.508 -5.190 -1.586 1.00 86.56 267 GLN A N 1
ATOM 1975 C CA . GLN A 1 267 ? 12.098 -4.483 -0.458 1.00 86.56 267 GLN A CA 1
ATOM 1976 C C . GLN A 1 267 ? 11.021 -3.871 0.442 1.00 86.56 267 GLN A C 1
ATOM 1978 O O . GLN A 1 267 ? 11.081 -4.051 1.658 1.00 86.56 267 GLN A O 1
ATOM 1983 N N . ALA A 1 268 ? 10.012 -3.215 -0.138 1.00 83.44 268 ALA A N 1
ATOM 1984 C CA . ALA A 1 268 ? 8.879 -2.658 0.600 1.00 83.44 268 ALA A CA 1
ATOM 1985 C C . ALA A 1 268 ? 8.090 -3.744 1.347 1.00 83.44 268 ALA A C 1
ATOM 1987 O O . ALA A 1 268 ? 7.643 -3.551 2.478 1.00 83.44 268 ALA A O 1
ATOM 1988 N N . ARG A 1 269 ? 7.947 -4.930 0.748 1.00 86.81 269 ARG A N 1
ATOM 1989 C CA . ARG A 1 269 ? 7.322 -6.070 1.421 1.00 86.81 269 ARG A CA 1
ATOM 1990 C C . ARG A 1 269 ? 8.179 -6.589 2.573 1.00 86.81 269 ARG A C 1
ATOM 1992 O O . ARG A 1 269 ? 7.649 -6.843 3.651 1.00 86.81 269 ARG A O 1
ATOM 1999 N N . MET A 1 270 ? 9.488 -6.721 2.369 1.00 88.50 270 MET A N 1
ATOM 2000 C CA . MET A 1 270 ? 10.416 -7.179 3.404 1.00 88.50 270 MET A CA 1
ATOM 2001 C C . MET A 1 270 ? 10.463 -6.213 4.595 1.00 88.50 270 MET A C 1
ATOM 2003 O O . MET A 1 270 ? 10.469 -6.652 5.746 1.00 88.50 270 MET A O 1
ATOM 2007 N N . SER A 1 271 ? 10.460 -4.900 4.350 1.00 85.69 271 SER A N 1
ATOM 2008 C CA . SER A 1 271 ? 10.412 -3.898 5.419 1.00 85.69 271 SER A CA 1
ATOM 2009 C C . SER A 1 271 ? 9.092 -3.961 6.191 1.00 85.69 271 SER A C 1
ATOM 2011 O O . SER A 1 271 ? 9.115 -3.974 7.423 1.00 85.69 271 SER A O 1
ATOM 2013 N N . ALA A 1 272 ? 7.958 -4.112 5.498 1.00 82.50 272 ALA A N 1
ATOM 2014 C CA . ALA A 1 272 ? 6.653 -4.292 6.133 1.00 82.50 272 ALA A CA 1
ATOM 2015 C C . ALA A 1 272 ? 6.597 -5.564 6.999 1.00 82.50 272 ALA A C 1
ATOM 2017 O O . ALA A 1 272 ? 6.105 -5.524 8.126 1.00 82.50 272 ALA A O 1
ATOM 2018 N N . GLN A 1 273 ? 7.154 -6.679 6.517 1.00 88.00 273 GLN A N 1
ATOM 2019 C CA . GLN A 1 273 ? 7.242 -7.926 7.284 1.00 88.00 273 GLN A CA 1
ATOM 2020 C C . GLN A 1 273 ? 8.093 -7.764 8.547 1.00 88.00 273 GLN A C 1
ATOM 2022 O O . GLN A 1 273 ? 7.684 -8.207 9.619 1.00 88.00 273 GLN A O 1
ATOM 2027 N N . ARG A 1 274 ? 9.244 -7.086 8.453 1.00 88.06 274 ARG A N 1
ATOM 2028 C CA . ARG A 1 274 ? 10.088 -6.782 9.622 1.00 88.06 274 ARG A CA 1
ATOM 2029 C C . ARG A 1 274 ? 9.347 -5.922 10.642 1.00 88.06 274 ARG A C 1
ATOM 2031 O O . ARG A 1 274 ? 9.375 -6.243 11.827 1.00 88.06 274 ARG A O 1
ATOM 2038 N N . ALA A 1 275 ? 8.654 -4.878 10.190 1.00 81.94 275 ALA A N 1
ATOM 2039 C CA . ALA A 1 275 ? 7.858 -4.017 11.062 1.00 81.94 275 ALA A CA 1
ATOM 2040 C C . ALA A 1 275 ? 6.742 -4.803 11.772 1.00 81.94 275 ALA A C 1
ATOM 2042 O O . ALA A 1 275 ? 6.555 -4.656 12.980 1.00 81.94 275 ALA A O 1
ATOM 2043 N N . GLN A 1 276 ? 6.051 -5.692 11.052 1.00 84.12 276 GLN A N 1
ATOM 2044 C CA . GLN A 1 276 ? 5.024 -6.559 11.630 1.00 84.12 276 GLN A CA 1
ATOM 2045 C C . GLN A 1 276 ? 5.605 -7.529 12.668 1.00 84.12 276 GLN A C 1
ATOM 2047 O O . GLN A 1 276 ? 5.044 -7.652 13.755 1.00 84.12 276 GLN A O 1
ATOM 2052 N N . CYS A 1 277 ? 6.743 -8.167 12.379 1.00 89.69 277 CYS A N 1
ATOM 2053 C CA . CYS A 1 277 ? 7.411 -9.062 13.328 1.00 89.69 277 CYS A CA 1
ATOM 2054 C C . CYS A 1 277 ? 7.817 -8.318 14.608 1.00 89.69 277 CYS A C 1
ATOM 2056 O O . CYS A 1 277 ? 7.575 -8.805 15.709 1.00 89.69 277 CYS A O 1
ATOM 2058 N N . GLN A 1 278 ? 8.372 -7.109 14.480 1.00 88.38 278 GLN A N 1
ATOM 2059 C CA . GLN A 1 278 ? 8.725 -6.276 15.633 1.00 88.38 278 GLN A CA 1
ATOM 2060 C C . GLN A 1 278 ? 7.495 -5.890 16.463 1.00 88.38 278 GLN A C 1
ATOM 2062 O O . GLN A 1 278 ? 7.545 -5.936 17.691 1.00 88.38 278 GLN A O 1
ATOM 2067 N N . ALA A 1 279 ? 6.381 -5.532 15.818 1.00 82.06 279 ALA A N 1
ATOM 2068 C CA . ALA A 1 279 ? 5.132 -5.224 16.512 1.00 82.06 279 ALA A CA 1
ATOM 2069 C C . ALA A 1 279 ? 4.589 -6.444 17.275 1.00 82.06 279 ALA A C 1
ATOM 2071 O O . ALA A 1 279 ? 4.238 -6.331 18.450 1.00 82.06 279 ALA A O 1
ATOM 2072 N N . GLN A 1 280 ? 4.593 -7.622 16.645 1.00 89.94 280 GLN A N 1
ATOM 2073 C CA . GLN A 1 280 ? 4.194 -8.878 17.285 1.00 89.94 280 GLN A CA 1
ATOM 2074 C C . GLN A 1 280 ? 5.108 -9.228 18.465 1.00 89.94 280 GLN A C 1
ATOM 2076 O O . GLN A 1 280 ? 4.616 -9.588 19.531 1.00 89.94 280 GLN A O 1
ATOM 2081 N N . GLN A 1 281 ? 6.422 -9.051 18.325 1.00 92.62 281 GLN A N 1
ATOM 2082 C CA . GLN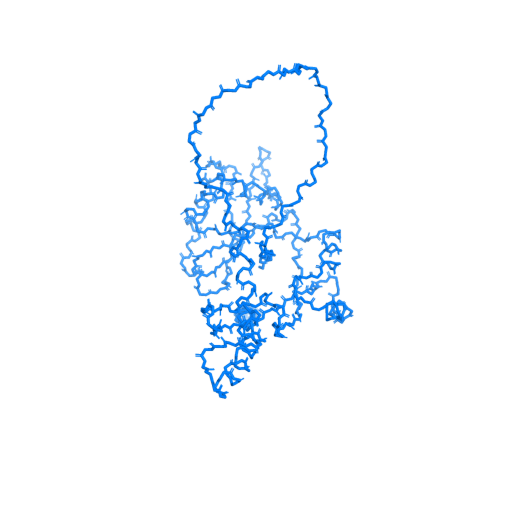 A 1 281 ? 7.381 -9.298 19.402 1.00 92.62 281 GLN A CA 1
ATOM 2083 C C . GLN A 1 281 ? 7.155 -8.368 20.605 1.00 92.62 281 GLN A C 1
ATOM 2085 O O . GLN A 1 281 ? 7.190 -8.824 21.748 1.00 92.62 281 GLN A O 1
ATOM 2090 N N . ARG A 1 282 ? 6.856 -7.082 20.371 1.00 90.25 282 ARG A N 1
ATOM 2091 C CA . ARG A 1 282 ? 6.496 -6.127 21.438 1.00 90.25 282 ARG A CA 1
ATOM 2092 C C . ARG A 1 282 ? 5.204 -6.524 22.151 1.00 90.25 282 ARG A C 1
ATOM 2094 O O . ARG A 1 282 ? 5.130 -6.454 23.379 1.00 90.25 282 ARG A O 1
ATOM 2101 N N . LEU A 1 283 ? 4.199 -6.962 21.392 1.00 90.88 283 LEU A N 1
ATOM 2102 C CA . LEU A 1 283 ? 2.929 -7.425 21.945 1.00 90.88 283 LEU A CA 1
ATOM 2103 C C . LEU A 1 283 ? 3.140 -8.665 22.820 1.00 90.88 283 LEU A C 1
ATOM 2105 O O . LEU A 1 283 ? 2.679 -8.686 23.959 1.00 90.88 283 LEU A O 1
ATOM 2109 N N . LEU A 1 284 ? 3.896 -9.653 22.336 1.00 95.44 284 LEU A N 1
ATOM 2110 C CA . LEU A 1 284 ? 4.240 -10.849 23.108 1.00 95.44 284 LEU A CA 1
ATOM 2111 C C . LEU A 1 284 ? 5.012 -10.506 24.385 1.00 95.44 284 LEU A C 1
ATOM 2113 O O . LEU A 1 284 ? 4.685 -11.043 25.438 1.00 95.44 284 LEU A O 1
ATOM 2117 N N . GLY A 1 285 ? 5.967 -9.572 24.327 1.00 95.50 285 GLY A N 1
ATOM 2118 C CA . GLY A 1 285 ? 6.674 -9.093 25.520 1.00 95.50 285 GLY A CA 1
ATOM 2119 C C . GLY A 1 285 ? 5.736 -8.448 26.547 1.00 95.50 285 GLY A C 1
ATOM 2120 O O . GLY A 1 285 ? 5.833 -8.718 27.741 1.00 95.50 285 GLY A O 1
ATOM 2121 N N . THR A 1 286 ? 4.765 -7.657 26.084 1.00 94.50 286 THR A N 1
ATOM 2122 C CA . THR A 1 286 ? 3.757 -7.035 26.961 1.00 94.50 286 THR A CA 1
ATOM 2123 C C . THR A 1 286 ? 2.839 -8.077 27.601 1.00 94.50 286 THR A C 1
ATOM 2125 O O . THR A 1 286 ? 2.534 -7.992 28.794 1.00 94.50 286 THR A O 1
ATOM 2128 N N . LEU A 1 287 ? 2.406 -9.075 26.825 1.00 94.56 287 LEU A N 1
ATOM 2129 C CA . LEU A 1 287 ? 1.593 -10.181 27.329 1.00 94.56 287 LEU A CA 1
ATOM 2130 C C . LEU A 1 287 ? 2.369 -11.038 28.330 1.00 94.56 287 LEU A C 1
ATOM 2132 O O . LEU A 1 287 ? 1.822 -11.361 29.380 1.00 94.56 287 LEU A O 1
ATOM 2136 N N . ALA A 1 288 ? 3.638 -11.346 28.058 1.00 95.25 288 ALA A N 1
ATOM 2137 C CA . ALA A 1 288 ? 4.500 -12.089 28.972 1.00 95.25 288 ALA A CA 1
ATOM 2138 C C . ALA A 1 288 ? 4.624 -11.372 30.326 1.00 95.25 288 ALA A C 1
ATOM 2140 O O . ALA A 1 288 ? 4.314 -11.962 31.358 1.00 95.25 288 ALA A O 1
ATOM 2141 N N . ALA A 1 289 ? 4.924 -10.069 30.317 1.00 94.75 289 ALA A N 1
ATOM 2142 C CA . ALA A 1 289 ? 4.991 -9.258 31.535 1.00 94.75 289 ALA A CA 1
ATOM 2143 C C . ALA A 1 289 ? 3.642 -9.163 32.277 1.00 94.75 289 ALA A C 1
ATOM 2145 O O . ALA A 1 289 ? 3.593 -8.976 33.493 1.00 94.75 289 ALA A O 1
ATOM 2146 N N . ARG A 1 290 ? 2.511 -9.249 31.565 1.00 93.81 290 ARG A N 1
ATOM 2147 C CA . ARG A 1 290 ? 1.182 -9.319 32.193 1.00 93.81 290 ARG A CA 1
ATOM 2148 C C . ARG A 1 290 ? 0.944 -10.683 32.840 1.00 93.81 290 ARG A C 1
ATOM 2150 O O . ARG A 1 290 ? 0.450 -10.728 33.960 1.00 93.81 290 ARG A O 1
ATOM 2157 N N . CYS A 1 291 ? 1.314 -11.769 32.168 1.00 94.00 291 CYS A N 1
ATOM 2158 C CA . CYS A 1 291 ? 1.219 -13.119 32.716 1.00 94.00 291 CYS A CA 1
ATOM 2159 C C . CYS A 1 291 ? 2.095 -13.290 33.963 1.00 94.00 291 CYS A C 1
ATOM 2161 O O . CYS A 1 291 ? 1.652 -13.901 34.929 1.00 94.00 291 CYS A O 1
ATOM 2163 N N . GLU A 1 292 ? 3.307 -12.734 33.972 1.00 94.94 292 GLU A N 1
ATOM 2164 C CA . GLU A 1 292 ? 4.190 -12.755 35.145 1.00 94.94 292 GLU A CA 1
ATOM 2165 C C . GLU A 1 292 ? 3.584 -12.006 36.331 1.00 94.94 292 GLU A C 1
ATOM 2167 O O . GLU A 1 292 ? 3.541 -12.552 37.430 1.00 94.94 292 GLU A O 1
ATOM 2172 N N . ARG A 1 293 ? 3.035 -10.805 36.107 1.00 93.81 293 ARG A N 1
ATOM 2173 C CA . ARG A 1 293 ? 2.331 -10.051 37.157 1.00 93.81 293 ARG A CA 1
ATOM 2174 C C . ARG A 1 293 ? 1.163 -10.833 37.746 1.00 93.81 293 ARG A C 1
ATOM 2176 O O . ARG A 1 293 ? 1.097 -10.988 38.958 1.00 93.81 293 ARG A O 1
ATOM 2183 N N . LEU A 1 294 ? 0.309 -11.400 36.893 1.00 93.00 294 LEU A N 1
ATOM 2184 C CA . LEU A 1 294 ? -0.823 -12.219 37.338 1.00 93.00 294 LEU A CA 1
ATOM 2185 C C . LEU A 1 294 ? -0.373 -13.460 38.119 1.00 93.00 294 LEU A C 1
ATOM 2187 O O . LEU A 1 294 ? -1.027 -13.848 39.078 1.00 93.00 294 LEU A O 1
ATOM 2191 N N . ARG A 1 295 ? 0.747 -14.086 37.735 1.00 91.44 295 ARG A N 1
ATOM 2192 C CA . ARG A 1 295 ? 1.311 -15.223 38.480 1.00 91.44 295 ARG A CA 1
ATOM 2193 C C . ARG A 1 295 ? 1.795 -14.822 39.869 1.00 91.44 295 ARG A C 1
ATOM 2195 O O . ARG A 1 295 ? 1.570 -15.574 40.807 1.00 91.44 295 ARG A O 1
ATOM 2202 N N . VAL A 1 296 ? 2.449 -13.667 39.998 1.00 92.62 296 VAL A N 1
ATOM 2203 C CA . VAL A 1 296 ? 2.898 -13.145 41.299 1.00 92.62 296 VAL A CA 1
ATOM 2204 C C . VAL A 1 296 ? 1.700 -12.791 42.181 1.00 92.62 296 VAL A C 1
ATOM 2206 O O . VAL A 1 296 ? 1.687 -13.164 43.346 1.00 92.62 296 VAL A O 1
ATOM 2209 N N . GLU A 1 297 ? 0.671 -12.150 41.621 1.00 88.31 297 GLU A N 1
ATOM 2210 C CA . GLU A 1 297 ? -0.578 -11.829 42.332 1.00 88.31 297 GLU A CA 1
ATOM 2211 C C . GLU A 1 297 ? -1.345 -13.076 42.794 1.00 88.31 297 GLU A C 1
ATOM 2213 O O . GLU A 1 297 ? -2.004 -13.030 43.821 1.00 88.31 297 GLU A O 1
ATOM 2218 N N . GLN A 1 298 ? -1.263 -14.191 42.062 1.00 83.00 298 GLN A N 1
ATOM 2219 C CA . GLN A 1 298 ? -1.875 -15.465 42.465 1.00 83.00 298 GLN A CA 1
ATOM 2220 C C . GLN A 1 298 ? -1.063 -16.241 43.512 1.00 83.00 298 GLN A C 1
ATOM 2222 O O . GLN A 1 298 ? -1.591 -17.177 44.110 1.00 83.00 298 GLN A O 1
ATOM 2227 N N . ALA A 1 299 ? 0.218 -15.910 43.689 1.00 75.50 299 ALA A N 1
ATOM 2228 C CA . ALA A 1 299 ? 1.107 -16.560 44.650 1.00 75.50 299 ALA A CA 1
ATOM 2229 C C . ALA A 1 299 ? 1.197 -15.820 45.999 1.00 75.50 299 ALA A C 1
ATOM 2231 O O . ALA A 1 299 ? 1.783 -16.364 46.936 1.00 75.50 299 ALA A O 1
ATOM 2232 N N . ALA A 1 300 ? 0.655 -14.600 46.077 1.00 59.50 300 ALA A N 1
ATOM 2233 C CA . ALA A 1 300 ? 0.533 -13.783 47.285 1.00 59.50 300 ALA A CA 1
ATOM 2234 C C . ALA A 1 300 ? -0.849 -13.962 47.931 1.00 59.50 300 ALA A C 1
ATOM 2236 O O . ALA A 1 300 ? -0.908 -13.912 49.180 1.00 59.50 300 ALA A O 1
#

Organism: NCBI:txid282301

Secondary structure (DSSP, 8-state):
---PPP-----------------------------------S--HHHHHHHHHHHHHHHHH---SSSSTHHHHHHHHHHHHHHHT-EEEEETTEEEEE-TTSTT---EEEEEEEPP---GGG--EEEEESS-GGG--HHHHHHHHHHHTTS-TTEEEEEEEEEE-SSS-EEEEEEEEEEPTTS-EEEPPHHHHHHHHHSHHHHHHHHHHH-EEEEEE-PPPPHHHHHHHHHSPPTTS-HHHHHHHHHT-S-TTTEEEEEEEHHHHHHHHHHHHHHHHHHHHHHHHHHHHHHHHHHHHHH-

Radius of gyration: 27.15 Å; chains: 1; bounding box: 69×56×95 Å